Protein AF-A0A6P6FSM1-F1 (afdb_monomer_lite)

Foldseek 3Di:
DALVVCQVQDDLCQLQVVDCPCLAPPWDQDPVQRWIWGWFDFLVNQDTWIWIWHDDPNDRDIDIDTDDPDPDDDDPRRVVRVVLLVCQQRVRDPVQSVQQVVVCVVPVVCVVVSHQNFGDGSDLLLLLLLLLLPPPDDPVLSRLLSQLQQLLSLVLSVVVVPPDDDDPDDDDDPVPVPPSGHHRDALVSLLPDDLVVCCVSRVSCPPVSVLSNQSSVCCVVVVDPRVVVQVCCVVPVPVLVVVLVSQCPRPSRDPVSSLSSCVNNRHSDPDPPDDD

Sequence (276 aa):
MELGECKSTFNLEKAVCNHGFFMMAPNNWIPSTKTLQRPLRLSDDTTSTVVSISHPPCHSFLLLKILLHSQFPPSSPDRHAILAQVGRMLRISDRDERDVREFQKACPKAKARGFGRLFRSPSIFEDAVKSILLCNCTWSKSLQMAQALCELQFDLTNTRKGKGKRKRGKSSTPLQAEVRMGNFPTSKELASLEESYLREKYPVLGYRAKYILQLAKNVESGRVSLQEMEETMNKEPYDYERVYQELSHLNGFGLWLNRITVNFTWTAFPFQQIEL

Secondary structure (DSSP, 8-state):
-B-GGGGGT--HHHHHTTSGGGGSTT-EEEGGGTEEEEEEE-TTSS-EEEEEEE--TT-SB-EEEEE-SSSSPPPHHHHHHHHHHHHHHHT-SHHHHHHHHHHHHH-HHHHHHT--PPP--SSHHHHHHHHHHHTTS-HHHHHHHHHHHHHHHHHHHHHHT-SS---------GGG------PPPPHHHHHT--HHHHHHH-GGGTTHHHHHHHHHHHHHTTSS-HHHHHHHHHH-TT-HHHHHHHHHTSTT--HHHHHHHIIIII-S---S----

Structure (mmCIF, N/CA/C/O backbone):
data_AF-A0A6P6FSM1-F1
#
_entry.id   AF-A0A6P6FSM1-F1
#
loop_
_atom_site.group_PDB
_atom_site.id
_atom_site.type_symbol
_atom_site.label_atom_id
_atom_site.label_alt_id
_atom_site.label_comp_id
_atom_site.label_asym_id
_atom_site.label_entity_id
_atom_site.label_seq_id
_atom_site.pdbx_PDB_ins_code
_atom_site.Cartn_x
_atom_site.Cartn_y
_atom_site.Cartn_z
_atom_site.occupancy
_atom_site.B_iso_or_equiv
_atom_site.auth_seq_id
_atom_site.auth_comp_id
_atom_site.auth_asym_id
_atom_site.auth_atom_id
_atom_site.pdbx_PDB_model_num
ATOM 1 N N . MET A 1 1 ? 14.225 -12.620 -4.193 1.00 86.94 1 MET A N 1
ATOM 2 C CA . MET A 1 1 ? 12.919 -12.971 -4.788 1.00 86.94 1 MET A CA 1
ATOM 3 C C . MET A 1 1 ? 13.135 -13.084 -6.277 1.00 86.94 1 MET A C 1
ATOM 5 O O . MET A 1 1 ? 13.531 -12.089 -6.870 1.00 86.94 1 MET A O 1
ATOM 9 N N . GLU A 1 2 ? 12.961 -14.273 -6.845 1.00 88.06 2 GLU A N 1
ATOM 10 C CA . GLU A 1 2 ? 13.090 -14.468 -8.293 1.00 88.06 2 GLU A CA 1
ATOM 11 C C . GLU A 1 2 ? 12.052 -13.634 -9.045 1.00 88.06 2 GLU A C 1
ATOM 13 O O . GLU A 1 2 ? 10.912 -13.512 -8.596 1.00 88.06 2 GLU A O 1
ATOM 18 N N . LEU A 1 3 ? 12.455 -13.048 -10.173 1.00 84.88 3 LEU A N 1
ATOM 19 C CA . LEU A 1 3 ? 11.561 -12.264 -11.030 1.00 84.88 3 LEU A CA 1
ATOM 20 C C . LEU A 1 3 ? 10.799 -13.131 -12.042 1.00 84.88 3 LEU A C 1
ATOM 22 O O . LEU A 1 3 ? 9.870 -12.633 -12.673 1.00 84.88 3 LEU A O 1
ATOM 26 N N . GLY A 1 4 ? 11.187 -14.399 -12.219 1.00 86.75 4 GLY A N 1
ATOM 27 C CA . GLY A 1 4 ? 10.551 -15.311 -13.173 1.00 86.75 4 GLY A CA 1
ATOM 28 C C . GLY A 1 4 ? 10.515 -14.725 -14.588 1.00 86.75 4 GLY A C 1
ATOM 29 O O . GLY A 1 4 ? 11.529 -14.238 -15.097 1.00 86.75 4 GLY A O 1
ATOM 30 N N . GLU A 1 5 ? 9.330 -14.714 -15.195 1.00 82.75 5 GLU A N 1
ATOM 31 C CA . GLU A 1 5 ? 9.072 -14.131 -16.519 1.00 82.75 5 GLU A CA 1
ATOM 32 C C . GLU A 1 5 ? 9.408 -12.630 -16.611 1.00 82.75 5 GLU A C 1
ATOM 34 O O . GLU A 1 5 ? 9.755 -12.133 -17.683 1.00 82.75 5 GLU A O 1
ATOM 39 N N . CYS A 1 6 ? 9.406 -11.906 -15.486 1.00 81.12 6 CYS A N 1
ATOM 40 C CA . CYS A 1 6 ? 9.704 -10.472 -15.456 1.00 81.12 6 CYS A CA 1
ATOM 41 C C . CYS A 1 6 ? 11.205 -10.157 -15.600 1.00 81.12 6 CYS A C 1
ATOM 43 O O . CYS A 1 6 ? 11.576 -8.993 -15.752 1.00 81.12 6 CYS A O 1
ATOM 45 N N . LYS A 1 7 ? 12.098 -11.159 -15.539 1.00 82.44 7 LYS A N 1
ATOM 46 C CA . LYS A 1 7 ? 13.560 -10.969 -15.412 1.00 82.44 7 LYS A CA 1
ATOM 47 C C . LYS A 1 7 ? 14.188 -10.020 -16.440 1.00 82.44 7 LYS A C 1
ATOM 49 O O . LYS A 1 7 ? 15.152 -9.337 -16.120 1.00 82.44 7 LYS A O 1
ATOM 54 N N . SER A 1 8 ? 13.671 -10.004 -17.668 1.00 79.62 8 SER A N 1
ATOM 55 C CA . SER A 1 8 ? 14.254 -9.249 -18.785 1.00 79.62 8 SER A CA 1
ATOM 56 C C . SER A 1 8 ? 13.689 -7.833 -18.926 1.00 79.62 8 SER A C 1
ATOM 58 O O . SER A 1 8 ? 14.307 -6.989 -19.570 1.00 79.62 8 SER A O 1
ATOM 60 N N . THR A 1 9 ? 12.529 -7.564 -18.323 1.00 81.81 9 THR A N 1
ATOM 61 C CA . THR A 1 9 ? 11.772 -6.314 -18.495 1.00 81.81 9 THR A CA 1
ATOM 62 C C . THR A 1 9 ? 11.644 -5.516 -17.199 1.00 81.81 9 THR A C 1
ATOM 64 O O . THR A 1 9 ? 11.320 -4.327 -17.235 1.00 81.81 9 THR A O 1
ATOM 67 N N . PHE A 1 10 ? 11.870 -6.145 -16.043 1.00 90.00 10 PHE A N 1
ATOM 68 C CA . PHE A 1 10 ? 11.648 -5.519 -14.749 1.00 90.00 10 PHE A CA 1
ATOM 69 C C . PHE A 1 10 ? 12.709 -4.465 -14.431 1.00 90.00 10 PHE A C 1
ATOM 71 O O . PHE A 1 10 ? 13.910 -4.684 -14.568 1.00 90.00 10 PHE A O 1
ATOM 78 N N . ASN A 1 11 ? 12.247 -3.323 -13.931 1.00 91.62 11 ASN A N 1
ATOM 79 C CA . ASN A 1 11 ? 13.088 -2.285 -13.363 1.00 91.62 11 ASN A CA 1
ATOM 80 C C . ASN A 1 11 ? 12.397 -1.739 -12.112 1.00 91.62 11 ASN A C 1
ATOM 82 O O . ASN A 1 11 ? 11.294 -1.199 -12.206 1.00 91.62 11 ASN A O 1
ATOM 86 N N . LEU A 1 12 ? 13.042 -1.872 -10.951 1.00 94.44 12 LEU A N 1
ATOM 87 C CA . LEU A 1 12 ? 12.429 -1.504 -9.672 1.00 94.44 12 LEU A CA 1
ATOM 88 C C . LEU A 1 12 ? 12.043 -0.025 -9.597 1.00 94.44 12 LEU A C 1
ATOM 90 O O . LEU A 1 12 ? 10.943 0.297 -9.166 1.00 94.44 12 LEU A O 1
ATOM 94 N N . GLU A 1 13 ? 12.920 0.872 -10.042 1.00 94.31 13 GLU A N 1
ATOM 95 C CA . GLU A 1 13 ? 12.652 2.311 -10.017 1.00 94.31 13 GLU A CA 1
ATOM 96 C C . GLU A 1 13 ? 11.442 2.661 -10.889 1.00 94.31 13 GLU A C 1
ATOM 98 O O . GLU A 1 13 ? 10.569 3.401 -10.451 1.00 94.31 13 GLU A O 1
ATOM 103 N N . LYS A 1 14 ? 11.320 2.079 -12.088 1.00 92.38 14 LYS A N 1
ATOM 104 C CA . LYS A 1 14 ? 10.135 2.276 -12.942 1.00 92.38 14 LYS A CA 1
ATOM 105 C C . LYS A 1 14 ? 8.873 1.643 -12.349 1.00 92.38 14 LYS A C 1
ATOM 107 O O . LYS A 1 14 ? 7.788 2.205 -12.485 1.00 92.38 14 LYS A O 1
ATOM 112 N N . ALA A 1 15 ? 9.005 0.501 -11.677 1.00 93.00 15 ALA A N 1
ATOM 113 C CA . ALA A 1 15 ? 7.892 -0.201 -11.041 1.00 93.00 15 ALA A CA 1
ATOM 114 C C . ALA A 1 15 ? 7.404 0.467 -9.744 1.00 93.00 15 ALA A C 1
ATOM 116 O O . ALA A 1 15 ? 6.245 0.282 -9.388 1.00 93.00 15 ALA A O 1
ATOM 117 N N . VAL A 1 16 ? 8.246 1.247 -9.057 1.00 95.00 16 VAL A N 1
ATOM 118 C CA . VAL A 1 16 ? 7.899 1.964 -7.816 1.00 95.00 16 VAL A CA 1
ATOM 119 C C . VAL A 1 16 ? 7.568 3.431 -8.099 1.00 95.00 16 VAL A C 1
ATOM 121 O O . VAL A 1 16 ? 6.501 3.915 -7.728 1.00 95.00 16 VAL A O 1
ATOM 124 N N . CYS A 1 17 ? 8.447 4.145 -8.801 1.00 93.75 17 CYS A N 1
ATOM 125 C CA . CYS A 1 17 ? 8.365 5.588 -9.028 1.00 93.75 17 CYS A CA 1
ATOM 126 C C . CYS A 1 17 ? 7.572 5.952 -10.292 1.00 93.75 17 CYS A C 1
ATOM 128 O O . CYS A 1 17 ? 7.999 6.793 -11.084 1.00 93.75 17 CYS A O 1
ATOM 130 N N . ASN A 1 18 ? 6.420 5.309 -10.503 1.00 88.19 18 ASN A N 1
ATOM 131 C CA . ASN A 1 18 ? 5.549 5.584 -11.654 1.00 88.19 18 ASN A CA 1
ATOM 132 C C . ASN A 1 18 ? 4.419 6.589 -11.371 1.00 88.19 18 ASN A C 1
ATOM 134 O O . ASN A 1 18 ? 3.966 7.242 -12.307 1.00 88.19 18 ASN A O 1
ATOM 138 N N . HIS A 1 19 ? 3.980 6.746 -10.119 1.00 87.38 19 HIS A N 1
ATOM 139 C CA . HIS A 1 19 ? 2.985 7.746 -9.694 1.00 87.38 19 HIS A CA 1
ATOM 140 C C . HIS A 1 19 ? 3.137 8.060 -8.195 1.00 87.38 19 HIS A C 1
ATOM 142 O O . HIS A 1 19 ? 4.035 7.541 -7.552 1.00 87.38 19 HIS A O 1
ATOM 148 N N . GLY A 1 20 ? 2.277 8.892 -7.601 1.00 89.25 20 GLY A N 1
ATOM 149 C CA . GLY A 1 20 ? 2.478 9.403 -6.237 1.00 89.25 20 GLY A CA 1
ATOM 150 C C . GLY A 1 20 ? 2.469 8.385 -5.078 1.00 89.25 20 GLY A C 1
ATOM 151 O O . GLY A 1 20 ? 3.017 8.698 -4.023 1.00 89.25 20 GLY A O 1
ATOM 152 N N . PHE A 1 21 ? 1.892 7.178 -5.202 1.00 90.56 21 PHE A N 1
ATOM 153 C CA . PHE A 1 21 ? 1.660 6.299 -4.032 1.00 90.56 21 PHE A CA 1
ATOM 154 C C . PHE A 1 21 ? 2.936 5.862 -3.307 1.00 90.56 21 PHE A C 1
ATOM 156 O O . PHE A 1 21 ? 2.902 5.658 -2.089 1.00 90.56 21 PHE A O 1
ATOM 163 N N . PHE A 1 22 ? 4.068 5.739 -4.008 1.00 94.38 22 PHE A N 1
ATOM 164 C CA . PHE A 1 22 ? 5.339 5.391 -3.361 1.00 94.38 22 PHE A CA 1
ATOM 165 C C . PHE A 1 22 ? 5.833 6.481 -2.397 1.00 94.38 22 PHE A C 1
ATOM 167 O O . PHE A 1 22 ? 6.694 6.200 -1.572 1.00 94.38 22 PHE A O 1
ATOM 174 N N . MET A 1 23 ? 5.307 7.707 -2.483 1.00 95.62 23 MET A N 1
ATOM 175 C CA . MET A 1 23 ? 5.635 8.798 -1.559 1.00 95.62 23 MET A CA 1
ATOM 176 C C . MET A 1 23 ? 4.748 8.790 -0.308 1.00 95.62 23 MET A C 1
ATOM 178 O O . MET A 1 23 ? 5.064 9.460 0.671 1.00 95.62 23 MET A O 1
ATOM 182 N N . MET A 1 24 ? 3.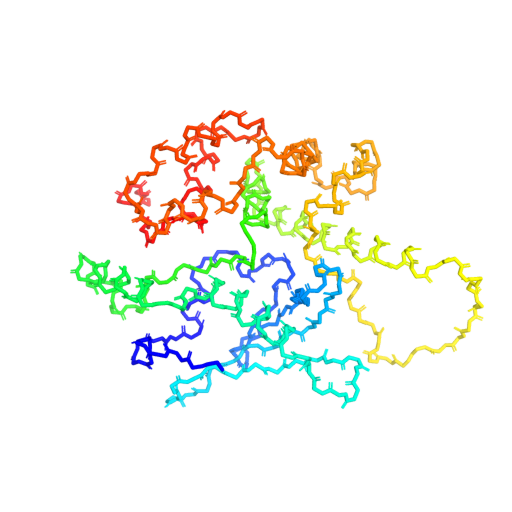617 8.075 -0.329 1.00 96.88 24 MET A N 1
ATOM 183 C CA . MET A 1 24 ? 2.728 7.984 0.828 1.00 96.88 24 MET A CA 1
ATOM 184 C C . MET A 1 24 ? 3.316 7.025 1.858 1.00 96.88 24 MET A C 1
ATOM 186 O O . MET A 1 24 ? 3.667 5.889 1.520 1.00 96.88 24 MET A O 1
ATOM 190 N N . ALA A 1 25 ? 3.334 7.450 3.122 1.00 97.31 25 ALA A N 1
ATOM 191 C CA . ALA A 1 25 ? 3.721 6.595 4.236 1.00 97.31 25 ALA A CA 1
ATOM 192 C C . ALA A 1 25 ? 2.962 5.243 4.203 1.00 97.31 25 ALA A C 1
ATOM 194 O O . ALA A 1 25 ? 1.802 5.188 3.769 1.00 97.31 25 ALA A O 1
ATOM 195 N N . PRO A 1 26 ? 3.610 4.141 4.619 1.00 97.12 26 PRO A N 1
ATOM 196 C CA . PRO A 1 26 ? 4.939 4.076 5.233 1.00 97.12 26 PRO A CA 1
ATOM 197 C C . PRO A 1 26 ? 6.070 3.821 4.214 1.00 97.12 26 PRO A C 1
ATOM 199 O O . PRO A 1 26 ? 7.132 3.321 4.580 1.00 97.12 26 PRO A O 1
ATOM 202 N N . ASN A 1 27 ? 5.839 4.097 2.926 1.00 97.50 27 ASN A N 1
ATOM 203 C CA . ASN A 1 27 ? 6.865 3.935 1.901 1.00 97.50 27 ASN A CA 1
ATOM 204 C C . ASN A 1 27 ? 7.976 4.981 2.072 1.00 97.50 27 ASN A C 1
ATOM 206 O O . ASN A 1 27 ? 7.700 6.165 2.251 1.00 97.50 27 ASN A O 1
ATOM 210 N N . ASN A 1 28 ? 9.226 4.543 1.952 1.00 95.94 28 ASN A N 1
ATOM 211 C CA . ASN A 1 28 ? 10.403 5.400 1.899 1.00 95.94 28 ASN A CA 1
ATOM 212 C C . ASN A 1 28 ? 11.282 4.980 0.715 1.00 95.94 28 ASN A C 1
ATOM 214 O O . ASN A 1 28 ? 11.952 3.947 0.759 1.00 95.94 28 ASN A O 1
ATOM 218 N N . TRP A 1 29 ? 11.260 5.760 -0.363 1.00 96.75 29 TRP A N 1
ATOM 219 C CA . TRP A 1 29 ? 12.151 5.551 -1.503 1.00 96.75 29 TRP A CA 1
ATOM 220 C C . TRP A 1 29 ? 13.474 6.277 -1.271 1.00 96.75 29 TRP A C 1
ATOM 222 O O . TRP A 1 29 ? 13.477 7.485 -1.053 1.00 96.75 29 TRP A O 1
ATOM 232 N N . ILE A 1 30 ? 14.591 5.553 -1.356 1.00 95.81 30 ILE A N 1
ATOM 233 C CA . ILE A 1 30 ? 15.945 6.103 -1.249 1.00 95.81 30 ILE A CA 1
ATOM 234 C C . ILE A 1 30 ? 16.521 6.253 -2.665 1.00 95.81 30 ILE A C 1
ATOM 236 O O . ILE A 1 30 ? 16.940 5.248 -3.249 1.00 95.81 30 ILE A O 1
ATOM 240 N N . PRO A 1 31 ? 16.596 7.477 -3.230 1.00 95.38 31 PRO A N 1
ATOM 241 C CA . PRO A 1 31 ? 17.017 7.665 -4.619 1.00 95.38 31 PRO A CA 1
ATOM 242 C C . PRO A 1 31 ? 18.470 7.255 -4.875 1.00 95.38 31 PRO A C 1
ATOM 244 O O . PRO A 1 31 ? 18.765 6.655 -5.905 1.00 95.38 31 PRO A O 1
ATOM 247 N N . SER A 1 32 ? 19.371 7.524 -3.923 1.00 95.38 32 SER A N 1
ATOM 248 C CA . SER A 1 32 ? 20.809 7.252 -4.067 1.00 95.38 32 SER A CA 1
ATOM 249 C C . SER A 1 32 ? 21.131 5.767 -4.237 1.00 95.38 32 SER A C 1
ATOM 251 O O . SER A 1 32 ? 22.089 5.419 -4.919 1.00 95.38 32 SER A O 1
ATOM 253 N N . THR A 1 33 ? 20.323 4.890 -3.642 1.00 93.56 33 THR A N 1
ATOM 254 C CA . THR A 1 33 ? 20.510 3.432 -3.676 1.00 93.56 33 THR A CA 1
ATOM 255 C C . THR A 1 33 ? 19.399 2.708 -4.431 1.00 93.56 33 THR A C 1
ATOM 257 O O . THR A 1 33 ? 19.384 1.478 -4.447 1.00 93.56 33 THR A O 1
ATOM 260 N N . LYS A 1 34 ? 18.449 3.447 -5.024 1.00 95.62 34 LYS A N 1
ATOM 261 C CA . LYS A 1 34 ? 17.245 2.919 -5.689 1.00 95.62 34 LYS A CA 1
ATOM 262 C C . LYS A 1 34 ? 16.560 1.821 -4.872 1.00 95.62 34 LYS A C 1
ATOM 264 O O . LYS A 1 34 ? 16.288 0.726 -5.366 1.00 95.62 34 LYS A O 1
ATOM 269 N N . THR A 1 35 ? 16.353 2.107 -3.590 1.00 96.31 35 THR A N 1
ATOM 270 C CA . THR A 1 35 ? 15.847 1.143 -2.610 1.00 96.31 35 THR A CA 1
ATOM 271 C C . THR A 1 35 ? 14.511 1.612 -2.054 1.00 96.31 35 THR A C 1
ATOM 273 O O . THR A 1 35 ? 14.404 2.731 -1.556 1.00 96.31 35 THR A O 1
ATOM 276 N N . LEU A 1 36 ? 13.503 0.739 -2.088 1.00 97.38 36 LEU A N 1
ATOM 277 C CA . LEU A 1 36 ? 12.245 0.948 -1.375 1.00 97.38 36 LEU A CA 1
ATOM 278 C C . LEU A 1 36 ? 12.368 0.350 0.026 1.00 97.38 36 LEU A C 1
ATOM 280 O O . LEU A 1 36 ? 12.606 -0.848 0.170 1.00 97.38 36 LEU A O 1
ATOM 284 N N . GLN A 1 37 ? 12.185 1.167 1.055 1.00 96.56 37 GLN A N 1
ATOM 285 C CA . GLN A 1 37 ? 12.089 0.725 2.439 1.00 96.56 37 GLN A CA 1
ATOM 286 C C . GLN A 1 37 ? 10.672 0.916 2.956 1.00 96.56 37 GLN A C 1
ATOM 288 O O . GLN A 1 37 ? 10.082 1.978 2.769 1.00 96.56 37 GLN A O 1
ATOM 293 N N . ARG A 1 38 ? 10.132 -0.099 3.628 1.00 96.19 38 ARG A N 1
ATOM 294 C CA . ARG A 1 38 ? 8.891 0.028 4.401 1.00 96.19 38 ARG A CA 1
ATOM 295 C C . ARG A 1 38 ? 8.737 -1.112 5.409 1.00 96.19 38 ARG A C 1
ATOM 297 O O . ARG A 1 38 ? 9.310 -2.183 5.201 1.00 96.19 38 ARG A O 1
ATOM 304 N N . PRO A 1 39 ? 7.941 -0.934 6.472 1.00 95.62 39 PRO A N 1
ATOM 305 C CA . PRO A 1 39 ? 7.453 -2.050 7.268 1.00 95.62 39 PRO A CA 1
ATOM 306 C C . PRO A 1 39 ? 6.506 -2.945 6.447 1.00 95.62 39 PRO A C 1
ATOM 308 O O . PRO A 1 39 ? 5.630 -2.456 5.726 1.00 95.62 39 PRO A O 1
ATOM 311 N N . LEU A 1 40 ? 6.672 -4.261 6.582 1.00 96.00 40 LEU A N 1
ATOM 312 C CA . LEU A 1 40 ? 5.777 -5.302 6.062 1.00 96.00 40 LEU A CA 1
ATOM 313 C C . LEU A 1 40 ? 5.321 -6.205 7.208 1.00 96.00 40 LEU A C 1
ATOM 315 O O . LEU A 1 40 ? 6.080 -6.409 8.160 1.00 96.00 40 LEU A O 1
ATOM 319 N N . ARG A 1 41 ? 4.088 -6.724 7.125 1.00 94.81 41 ARG A N 1
ATOM 320 C CA . ARG A 1 41 ? 3.563 -7.660 8.133 1.00 94.81 41 ARG A CA 1
ATOM 321 C C . ARG A 1 41 ? 4.248 -9.019 8.038 1.00 94.81 41 ARG A C 1
ATOM 323 O O . ARG A 1 41 ? 4.581 -9.466 6.941 1.00 94.81 41 ARG A O 1
ATOM 330 N N . LEU A 1 42 ? 4.414 -9.663 9.185 1.00 94.06 42 LEU A N 1
ATOM 331 C CA . LEU A 1 42 ? 4.766 -11.073 9.300 1.00 94.06 42 LEU A CA 1
ATOM 332 C C . LEU A 1 42 ? 3.515 -11.955 9.153 1.00 94.06 42 LEU A C 1
ATOM 334 O O . LEU A 1 42 ? 2.406 -11.453 8.967 1.00 94.06 42 LEU A O 1
ATOM 338 N N . SER A 1 43 ? 3.692 -13.274 9.213 1.00 94.94 43 SER A N 1
ATOM 339 C CA . SER A 1 43 ? 2.600 -14.240 9.011 1.00 94.94 43 SER A CA 1
ATOM 340 C C . SER A 1 43 ? 1.510 -14.194 10.089 1.00 94.94 43 SER A C 1
ATOM 342 O O . SER A 1 43 ? 0.398 -14.656 9.851 1.00 94.94 43 SER A O 1
ATOM 344 N N . ASP A 1 44 ? 1.803 -13.597 11.245 1.00 92.50 44 ASP A N 1
ATOM 345 C CA . ASP A 1 44 ? 0.859 -13.390 12.346 1.00 92.50 44 ASP A CA 1
ATOM 346 C C . ASP A 1 44 ? -0.081 -12.184 12.151 1.00 92.50 44 ASP A C 1
ATOM 348 O O . ASP A 1 44 ? -0.895 -11.907 13.032 1.00 92.50 44 ASP A O 1
ATOM 352 N N . ASP A 1 45 ? 0.054 -11.442 11.041 1.00 87.81 45 ASP A N 1
ATOM 353 C CA . ASP A 1 45 ? -0.737 -10.253 10.671 1.00 87.81 45 ASP A CA 1
ATOM 354 C C . ASP A 1 45 ? -0.668 -9.078 11.679 1.00 87.81 45 ASP A C 1
ATOM 356 O O . ASP A 1 45 ? -1.310 -8.039 11.509 1.00 87.81 45 ASP A O 1
ATOM 360 N N . THR A 1 46 ? 0.148 -9.191 12.728 1.00 88.12 46 THR A N 1
ATOM 361 C CA . THR A 1 46 ? 0.213 -8.215 13.830 1.00 88.12 46 THR A CA 1
ATOM 362 C C . THR A 1 46 ? 1.607 -7.638 14.008 1.00 88.12 46 THR A C 1
ATOM 364 O O . THR A 1 46 ? 1.761 -6.444 14.284 1.00 88.12 46 THR A O 1
ATOM 367 N N . THR A 1 47 ? 2.635 -8.453 13.804 1.00 90.31 47 THR A N 1
ATOM 368 C CA . THR A 1 47 ? 4.027 -8.035 13.877 1.00 90.31 47 THR A CA 1
ATOM 369 C C . THR A 1 47 ? 4.468 -7.497 12.522 1.00 90.31 47 THR A C 1
ATOM 371 O O . THR A 1 47 ? 4.081 -7.991 11.465 1.00 90.31 47 THR A O 1
ATOM 374 N N . SER A 1 48 ? 5.286 -6.445 12.532 1.00 92.06 48 SER A N 1
ATOM 375 C CA . SER A 1 48 ? 5.885 -5.881 11.321 1.00 92.06 48 SER A CA 1
ATOM 376 C C . SER A 1 48 ? 7.400 -5.805 11.441 1.00 92.06 48 SER A C 1
ATOM 378 O O . SER A 1 48 ? 7.941 -5.602 12.528 1.00 92.06 48 SER A O 1
ATOM 380 N N . THR A 1 49 ? 8.077 -5.918 10.303 1.00 91.44 49 THR A N 1
ATOM 381 C CA . THR A 1 49 ? 9.526 -5.737 10.175 1.00 91.44 49 THR A CA 1
ATOM 382 C C . THR A 1 49 ? 9.831 -4.793 9.023 1.00 91.44 49 THR A C 1
ATOM 384 O O . THR A 1 49 ? 9.133 -4.811 8.008 1.00 91.44 49 THR A O 1
ATOM 387 N N . VAL A 1 50 ? 10.877 -3.974 9.148 1.00 93.06 50 VAL A N 1
ATOM 388 C CA . VAL A 1 50 ? 11.318 -3.115 8.041 1.00 93.06 50 VAL A CA 1
ATOM 389 C C . VAL A 1 50 ? 12.010 -3.978 6.991 1.00 93.06 50 VAL A C 1
ATOM 391 O O . VAL A 1 50 ? 12.911 -4.758 7.303 1.00 93.06 50 VAL A O 1
ATOM 394 N N . VAL A 1 51 ? 11.588 -3.833 5.739 1.00 94.88 51 VAL A N 1
ATOM 395 C CA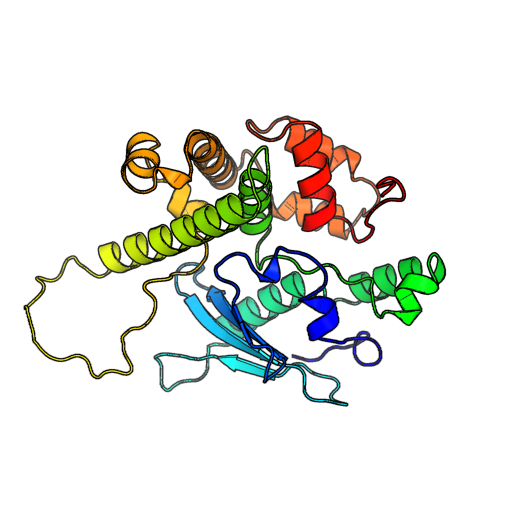 . VAL A 1 51 ? 12.168 -4.517 4.584 1.00 94.88 51 VAL A CA 1
ATOM 396 C C . VAL A 1 51 ? 12.713 -3.469 3.626 1.00 94.88 51 VAL A C 1
ATOM 398 O O . VAL A 1 51 ? 12.010 -2.532 3.256 1.00 94.88 51 VAL A O 1
ATOM 401 N N . SER A 1 52 ? 13.978 -3.629 3.241 1.00 95.94 52 SER A N 1
ATOM 402 C CA . SER A 1 52 ? 14.615 -2.875 2.161 1.00 95.94 52 SER A CA 1
ATOM 403 C C . SER A 1 52 ? 14.631 -3.730 0.900 1.00 95.94 52 SER A C 1
ATOM 405 O O . SER A 1 52 ? 15.145 -4.849 0.916 1.00 95.94 52 SER A O 1
ATOM 407 N N . ILE A 1 53 ? 14.067 -3.198 -0.177 1.00 96.88 53 ILE A N 1
ATOM 408 C CA . ILE A 1 53 ? 13.891 -3.864 -1.464 1.00 96.88 53 ILE A CA 1
ATOM 409 C C . ILE A 1 53 ? 14.762 -3.136 -2.479 1.00 96.88 53 ILE A C 1
ATOM 411 O O . ILE A 1 53 ? 14.565 -1.942 -2.710 1.00 96.88 53 ILE A O 1
ATOM 415 N N . SER A 1 54 ? 15.705 -3.847 -3.086 1.00 95.75 54 SER A N 1
ATOM 416 C CA . SER A 1 54 ? 16.571 -3.307 -4.133 1.00 95.75 54 SER A CA 1
ATOM 417 C C . SER A 1 54 ? 16.696 -4.276 -5.305 1.00 95.75 54 SER A C 1
ATOM 419 O O . SER A 1 54 ? 16.489 -5.487 -5.178 1.00 95.75 54 SER A O 1
ATOM 421 N N . HIS A 1 55 ? 17.016 -3.729 -6.476 1.00 94.00 55 HIS A N 1
ATOM 422 C CA . HIS A 1 55 ? 17.225 -4.496 -7.700 1.00 94.00 55 HIS A CA 1
ATOM 423 C C . HIS A 1 55 ? 18.610 -4.175 -8.258 1.00 94.00 55 HIS A C 1
ATOM 425 O O . HIS A 1 55 ? 18.787 -3.123 -8.877 1.00 94.00 55 HIS A O 1
ATOM 431 N N . PRO A 1 56 ? 19.611 -5.034 -7.997 1.00 86.62 56 PRO A N 1
ATOM 432 C CA . PRO A 1 56 ? 20.934 -4.861 -8.572 1.00 86.62 56 PRO A CA 1
ATOM 433 C C . PRO A 1 56 ? 20.880 -4.902 -10.105 1.00 86.62 56 PRO A C 1
ATOM 435 O O . PRO A 1 56 ? 20.078 -5.660 -10.665 1.00 86.62 56 PRO A O 1
ATOM 438 N N . PRO A 1 57 ? 21.738 -4.135 -10.798 1.00 80.44 57 PRO A N 1
ATOM 439 C CA . PRO A 1 57 ? 21.830 -4.195 -12.251 1.00 80.44 57 PRO A CA 1
ATOM 440 C C . PRO A 1 57 ? 22.060 -5.627 -12.747 1.00 80.44 57 PRO A C 1
ATOM 442 O O . PRO A 1 57 ? 22.818 -6.384 -12.145 1.00 80.44 57 PRO A O 1
ATOM 445 N N . CYS A 1 58 ? 21.416 -5.986 -13.858 1.00 72.69 58 CYS A N 1
ATOM 446 C CA . CYS A 1 58 ? 21.591 -7.266 -14.557 1.00 72.69 58 CYS A CA 1
ATOM 447 C C . CYS A 1 58 ? 21.193 -8.533 -13.772 1.00 72.69 58 CYS A C 1
ATOM 449 O O . CYS A 1 58 ? 21.432 -9.638 -14.254 1.00 72.69 58 CYS A O 1
ATOM 451 N N . HIS A 1 59 ? 20.573 -8.414 -12.594 1.00 79.88 59 HIS A N 1
ATOM 452 C CA . HIS A 1 59 ? 20.111 -9.572 -11.825 1.00 79.88 59 HIS A CA 1
ATOM 453 C C . HIS A 1 59 ? 18.671 -9.962 -12.183 1.00 79.88 59 HIS A C 1
ATOM 455 O O . HIS A 1 59 ? 17.792 -9.107 -12.318 1.00 79.88 59 HIS A O 1
ATOM 461 N N . SER A 1 60 ? 18.411 -11.272 -12.244 1.00 84.19 60 SER A N 1
ATOM 462 C CA . SER A 1 60 ? 17.077 -11.864 -12.443 1.00 84.19 60 SER A CA 1
ATOM 463 C C . SER A 1 60 ? 16.238 -11.941 -11.162 1.00 84.19 60 SER A C 1
ATOM 465 O O . SER A 1 60 ? 15.184 -12.574 -11.150 1.00 84.19 60 SER A O 1
ATOM 467 N N . PHE A 1 61 ? 16.690 -11.313 -10.077 1.00 86.06 61 PHE A N 1
ATOM 468 C CA . PHE A 1 61 ? 16.052 -11.368 -8.769 1.00 86.06 61 PHE A CA 1
ATOM 469 C C . PHE A 1 61 ? 16.124 -10.023 -8.038 1.00 86.06 61 PHE A C 1
ATOM 471 O O . PHE A 1 61 ? 17.042 -9.224 -8.228 1.00 86.06 61 PHE A O 1
ATOM 478 N N . LEU A 1 62 ? 15.168 -9.809 -7.135 1.00 85.44 62 LEU A N 1
ATOM 479 C CA . LEU A 1 62 ? 15.200 -8.734 -6.146 1.00 85.44 62 LEU A CA 1
ATOM 480 C C . LEU A 1 62 ? 15.945 -9.167 -4.888 1.00 85.44 62 LEU A C 1
ATOM 482 O O . LEU A 1 62 ? 15.752 -10.287 -4.392 1.00 85.44 62 LEU A O 1
ATOM 486 N N . LEU A 1 63 ? 16.719 -8.243 -4.325 1.00 88.00 63 LEU A N 1
ATOM 487 C CA . LEU A 1 63 ? 17.312 -8.374 -3.002 1.00 88.00 63 LEU A CA 1
ATOM 488 C C . LEU A 1 63 ? 16.356 -7.813 -1.951 1.00 88.00 63 LEU A C 1
ATOM 490 O O . LEU A 1 63 ? 15.952 -6.653 -2.013 1.00 88.00 63 LEU A O 1
ATOM 494 N N . LEU A 1 64 ? 16.014 -8.652 -0.973 1.00 89.50 64 LEU A N 1
ATOM 495 C CA . LEU A 1 64 ? 15.189 -8.282 0.173 1.00 89.50 64 LEU A CA 1
ATOM 496 C C . LEU A 1 64 ? 16.052 -8.348 1.430 1.00 89.50 64 LEU A C 1
ATOM 498 O O . LEU A 1 64 ? 16.385 -9.437 1.899 1.00 89.50 64 LEU A O 1
ATOM 502 N N . LYS A 1 65 ? 16.420 -7.188 1.975 1.00 89.69 65 LYS A N 1
ATOM 503 C CA . LYS A 1 65 ? 17.108 -7.096 3.265 1.00 89.69 65 LYS A CA 1
ATOM 504 C C . LYS A 1 65 ? 16.076 -6.826 4.350 1.00 89.69 65 LYS A C 1
ATOM 506 O O . LYS A 1 65 ? 15.446 -5.771 4.367 1.00 89.69 65 LYS A O 1
ATOM 511 N N . ILE A 1 66 ? 15.912 -7.789 5.247 1.00 84.69 66 ILE A N 1
ATOM 512 C CA . ILE A 1 66 ? 14.946 -7.723 6.341 1.00 84.69 66 ILE A CA 1
ATOM 513 C C . ILE A 1 66 ? 15.695 -7.245 7.584 1.00 84.69 66 ILE A C 1
ATOM 515 O O . ILE A 1 66 ? 16.629 -7.902 8.041 1.00 84.69 66 ILE A O 1
ATOM 519 N N . LEU A 1 67 ? 15.316 -6.080 8.102 1.00 79.00 67 LEU A N 1
ATOM 520 C CA . LEU A 1 67 ? 15.863 -5.544 9.341 1.00 79.00 67 LEU A CA 1
ATOM 521 C C . LEU A 1 67 ? 15.077 -6.139 10.514 1.00 79.00 67 LEU A C 1
ATOM 523 O O . LEU A 1 67 ? 14.069 -5.581 10.944 1.00 79.00 67 LEU A O 1
ATOM 527 N N . LEU A 1 68 ? 15.510 -7.306 10.984 1.00 68.12 68 LEU A N 1
ATOM 528 C CA . LEU A 1 68 ? 14.920 -7.954 12.151 1.00 68.12 68 LEU A CA 1
ATOM 529 C C . LEU A 1 68 ? 15.548 -7.413 13.437 1.00 68.12 68 LEU A C 1
ATOM 531 O O . LEU A 1 68 ? 16.743 -7.145 13.500 1.00 68.12 68 LEU A O 1
ATOM 535 N N . HIS A 1 69 ? 14.736 -7.338 14.491 1.00 62.25 69 HIS A N 1
ATOM 536 C CA . HIS A 1 69 ? 15.233 -7.209 15.866 1.00 62.25 69 HIS A CA 1
ATOM 537 C C . HIS A 1 69 ? 15.773 -8.548 16.409 1.00 62.25 69 HIS A C 1
ATOM 539 O O . HIS A 1 69 ? 16.384 -8.591 17.472 1.00 62.25 69 HIS A O 1
ATOM 545 N N . SER A 1 70 ? 15.509 -9.647 15.696 1.00 60.84 70 SER A N 1
ATOM 546 C CA . SER A 1 70 ? 15.944 -11.002 16.032 1.00 60.84 70 SER A CA 1
ATOM 547 C C . SER A 1 70 ? 17.263 -11.333 15.339 1.00 60.84 70 SER A C 1
ATOM 549 O O . SER A 1 70 ? 17.474 -10.960 14.187 1.00 60.84 70 SER A O 1
ATOM 551 N N . GLN A 1 71 ? 18.121 -12.087 16.027 1.00 65.06 71 GLN A N 1
ATOM 552 C CA . GLN A 1 71 ? 19.360 -12.634 15.461 1.00 65.06 71 GLN A CA 1
ATOM 553 C C . GLN A 1 71 ? 19.104 -13.797 14.487 1.00 65.06 71 GLN A C 1
ATOM 555 O O . GLN A 1 71 ? 20.020 -14.234 13.795 1.00 65.06 71 GLN A O 1
ATOM 560 N N . PHE A 1 72 ? 17.870 -14.304 14.424 1.00 69.94 72 PHE A N 1
ATOM 561 C CA . PHE A 1 72 ? 17.501 -15.437 13.580 1.00 69.94 72 PHE A CA 1
ATOM 562 C C . PHE A 1 72 ? 16.845 -14.985 12.272 1.00 69.94 72 PHE A C 1
ATOM 564 O O . PHE A 1 72 ? 16.110 -13.993 12.268 1.00 69.94 72 PHE A O 1
ATOM 571 N N . PRO A 1 73 ? 17.065 -15.718 11.163 1.00 78.19 73 PRO A N 1
ATOM 572 C CA . PRO A 1 73 ? 16.351 -15.470 9.919 1.00 78.19 73 PRO A CA 1
ATOM 573 C C . PRO A 1 73 ? 14.833 -15.639 10.119 1.00 78.19 73 PRO A C 1
ATOM 575 O O . PRO A 1 73 ? 14.405 -16.379 11.009 1.00 78.19 73 PRO A O 1
ATOM 578 N N . PRO A 1 74 ? 14.003 -14.985 9.287 1.00 83.06 74 PRO A N 1
ATOM 579 C CA . PRO A 1 74 ? 12.558 -15.109 9.400 1.00 83.06 74 PRO A CA 1
ATOM 580 C C . PRO A 1 74 ? 12.115 -16.546 9.127 1.00 83.06 74 PRO A C 1
ATOM 582 O O . PRO A 1 74 ? 12.697 -17.241 8.285 1.00 83.06 74 PRO A O 1
ATOM 585 N N . SER A 1 75 ? 11.056 -16.967 9.820 1.00 90.69 75 SER A N 1
ATOM 586 C CA . SER A 1 75 ? 10.444 -18.283 9.635 1.00 90.69 75 SER A CA 1
ATOM 587 C C . SER A 1 75 ? 9.953 -18.475 8.190 1.00 90.69 75 SER A C 1
ATOM 589 O O . SER A 1 75 ? 9.750 -17.506 7.454 1.00 90.69 75 SER A O 1
ATOM 591 N N . SER A 1 76 ? 9.750 -19.722 7.746 1.00 93.38 76 SER A N 1
ATOM 592 C CA . SER A 1 76 ? 9.211 -19.981 6.397 1.00 93.38 76 SER A CA 1
ATOM 593 C C . SER A 1 76 ? 7.861 -19.279 6.141 1.00 93.38 76 SER A C 1
ATOM 595 O O . SER A 1 76 ? 7.736 -18.629 5.098 1.00 93.38 76 SER A O 1
ATOM 597 N N . PRO A 1 77 ? 6.887 -19.312 7.077 1.00 95.69 77 PRO A N 1
ATOM 598 C CA . PRO A 1 77 ? 5.644 -18.546 6.953 1.00 95.69 77 PRO A CA 1
ATOM 599 C C . PRO A 1 77 ? 5.870 -17.035 6.813 1.00 95.69 77 PRO A C 1
ATOM 601 O O . PRO A 1 77 ? 5.278 -16.404 5.939 1.00 95.69 77 PRO A O 1
ATOM 604 N N . ASP A 1 78 ? 6.775 -16.452 7.602 1.00 93.56 78 ASP A N 1
ATOM 605 C CA . ASP A 1 78 ? 7.078 -15.015 7.533 1.00 93.56 78 ASP A CA 1
ATOM 606 C C . ASP A 1 78 ? 7.737 -14.626 6.214 1.00 93.56 78 ASP A C 1
ATOM 608 O O . ASP A 1 78 ? 7.395 -13.610 5.608 1.00 93.56 78 ASP A O 1
ATOM 612 N N . ARG A 1 79 ? 8.668 -15.457 5.732 1.00 93.25 79 ARG A N 1
ATOM 613 C CA . ARG A 1 79 ? 9.288 -15.274 4.416 1.00 93.25 79 ARG A CA 1
ATOM 614 C C . ARG A 1 79 ? 8.233 -15.305 3.319 1.00 93.25 79 ARG A C 1
ATOM 616 O O . ARG A 1 79 ? 8.272 -14.455 2.434 1.00 93.25 79 ARG A O 1
ATOM 623 N N . HIS A 1 80 ? 7.294 -16.247 3.385 1.00 95.25 80 HIS A N 1
ATOM 624 C CA . HIS A 1 80 ? 6.202 -16.344 2.423 1.00 95.25 80 HIS A CA 1
ATOM 625 C C . HIS A 1 80 ? 5.296 -15.103 2.465 1.00 95.25 80 HIS A C 1
ATOM 627 O O . HIS A 1 80 ? 5.046 -14.503 1.422 1.00 95.25 80 HIS A O 1
ATOM 633 N N . ALA A 1 81 ? 4.895 -14.651 3.658 1.00 95.94 81 ALA A N 1
ATOM 634 C CA . ALA A 1 81 ? 4.074 -13.451 3.834 1.00 95.94 81 ALA A CA 1
ATOM 635 C C . ALA A 1 81 ? 4.758 -12.177 3.302 1.00 95.94 81 ALA A C 1
ATOM 637 O O . ALA A 1 81 ? 4.117 -11.340 2.660 1.00 95.94 81 ALA A O 1
ATOM 638 N N . ILE A 1 82 ? 6.069 -12.029 3.524 1.00 95.69 82 ILE A N 1
ATOM 639 C CA . ILE A 1 82 ? 6.856 -10.909 2.986 1.00 95.69 82 ILE A CA 1
ATOM 640 C C . ILE A 1 82 ? 6.922 -10.983 1.457 1.00 95.69 82 ILE A C 1
ATOM 642 O O . ILE A 1 82 ? 6.693 -9.977 0.786 1.00 95.69 82 ILE A O 1
ATOM 646 N N . LEU A 1 83 ? 7.216 -12.159 0.895 1.00 95.75 83 LEU A N 1
ATOM 647 C CA . LEU A 1 83 ? 7.300 -12.347 -0.555 1.00 95.75 83 LEU A CA 1
ATOM 648 C C . LEU A 1 83 ? 5.960 -12.072 -1.248 1.00 95.75 83 LEU A C 1
ATOM 650 O O . LEU A 1 83 ? 5.955 -11.404 -2.279 1.00 95.75 83 LEU A O 1
ATOM 654 N N . ALA A 1 84 ? 4.841 -12.511 -0.665 1.00 95.00 84 ALA A N 1
ATOM 655 C CA . ALA A 1 84 ? 3.503 -12.245 -1.189 1.00 95.00 84 ALA A CA 1
ATOM 656 C C . ALA A 1 84 ? 3.197 -10.737 -1.236 1.00 95.00 84 ALA A C 1
ATOM 658 O O . ALA A 1 84 ? 2.792 -10.216 -2.276 1.00 95.00 84 ALA A O 1
ATOM 659 N N . GLN A 1 85 ? 3.482 -10.009 -0.149 1.00 97.06 85 GLN A N 1
ATOM 660 C CA . GLN A 1 85 ? 3.310 -8.552 -0.105 1.00 97.06 85 GLN A CA 1
ATOM 661 C C . GLN A 1 85 ? 4.195 -7.838 -1.139 1.00 97.06 85 GLN A C 1
ATOM 663 O O . GLN A 1 85 ? 3.719 -6.948 -1.842 1.00 97.06 85 GLN A O 1
ATOM 668 N N . VAL A 1 86 ? 5.468 -8.230 -1.276 1.00 96.94 86 VAL A N 1
ATOM 669 C CA . VAL A 1 86 ? 6.381 -7.648 -2.278 1.00 96.94 86 VAL A CA 1
ATOM 670 C C . VAL A 1 86 ? 5.907 -7.938 -3.703 1.00 96.94 86 VAL A C 1
ATOM 672 O O . VAL A 1 86 ? 5.882 -7.023 -4.528 1.00 96.94 86 VAL A O 1
ATOM 675 N N . GLY A 1 87 ? 5.484 -9.172 -3.985 1.00 94.88 87 GLY A N 1
ATOM 676 C CA . GLY A 1 87 ? 4.933 -9.559 -5.283 1.00 94.88 87 GLY A CA 1
ATOM 677 C C . GLY A 1 87 ? 3.695 -8.754 -5.654 1.00 94.88 87 GLY A C 1
ATOM 678 O O . GLY A 1 87 ? 3.615 -8.248 -6.774 1.00 94.88 87 GLY A O 1
ATOM 679 N N . ARG A 1 88 ? 2.784 -8.531 -4.697 1.00 93.62 88 ARG A N 1
ATOM 680 C CA . ARG A 1 88 ? 1.609 -7.673 -4.895 1.00 93.62 88 ARG A CA 1
ATOM 681 C C . ARG A 1 88 ? 2.004 -6.234 -5.219 1.00 93.62 88 ARG A C 1
ATOM 683 O O . ARG A 1 88 ? 1.552 -5.701 -6.237 1.00 93.62 88 ARG A O 1
ATOM 690 N N . MET A 1 89 ? 2.842 -5.622 -4.376 1.00 95.81 89 MET A N 1
ATOM 691 C CA . MET A 1 89 ? 3.260 -4.220 -4.514 1.00 95.81 89 MET A CA 1
ATOM 692 C C . MET A 1 89 ? 3.912 -3.939 -5.867 1.00 95.81 89 MET A C 1
ATOM 694 O O . MET A 1 89 ? 3.649 -2.908 -6.483 1.00 95.81 89 MET A O 1
ATOM 698 N N . LEU A 1 90 ? 4.772 -4.856 -6.313 1.00 94.50 90 LEU A N 1
ATOM 699 C CA . LEU A 1 90 ? 5.599 -4.686 -7.507 1.00 94.50 90 LEU A CA 1
ATOM 700 C C . LEU A 1 90 ? 5.009 -5.327 -8.765 1.00 94.50 90 LEU A C 1
ATOM 702 O O . LEU A 1 90 ? 5.614 -5.201 -9.831 1.00 94.50 90 LEU A O 1
ATOM 706 N N . ARG A 1 91 ? 3.849 -5.991 -8.652 1.00 91.75 91 ARG A N 1
ATOM 707 C CA . ARG A 1 91 ? 3.191 -6.700 -9.758 1.00 91.75 91 ARG A CA 1
ATOM 708 C C . ARG A 1 91 ? 4.131 -7.708 -10.424 1.00 91.75 91 ARG A C 1
ATOM 710 O O . ARG A 1 91 ? 4.491 -7.582 -11.599 1.00 91.75 91 ARG A O 1
ATOM 717 N N . ILE A 1 92 ? 4.593 -8.661 -9.612 1.00 90.69 92 ILE A N 1
ATOM 718 C CA . ILE A 1 92 ? 5.498 -9.741 -10.021 1.00 90.69 92 ILE A CA 1
ATOM 719 C C . ILE A 1 92 ? 4.700 -11.046 -10.066 1.00 90.69 92 ILE A C 1
ATOM 721 O O . ILE A 1 92 ? 4.664 -11.805 -9.098 1.00 90.69 92 ILE A O 1
ATOM 725 N N . SER A 1 93 ? 4.051 -11.279 -11.204 1.00 88.19 93 SER A N 1
ATOM 726 C CA . SER A 1 93 ? 3.394 -12.534 -11.571 1.00 88.19 93 SER A CA 1
ATOM 727 C C . SER A 1 93 ? 3.412 -12.710 -13.093 1.00 88.19 93 SER A C 1
ATOM 729 O O . SER A 1 93 ? 3.609 -11.743 -13.836 1.00 88.19 93 SER A O 1
ATOM 731 N N . ASP A 1 94 ? 3.168 -13.931 -13.574 1.00 87.56 94 ASP A N 1
ATOM 732 C CA . ASP A 1 94 ? 3.097 -14.219 -15.016 1.00 87.56 94 ASP A CA 1
ATOM 733 C C . ASP A 1 94 ? 1.976 -13.435 -15.710 1.00 87.56 94 ASP A C 1
ATOM 735 O O . ASP A 1 94 ? 2.097 -13.036 -16.872 1.00 87.56 94 ASP A O 1
ATOM 739 N N . ARG A 1 95 ? 0.880 -13.185 -14.984 1.00 85.50 95 ARG A N 1
ATOM 740 C CA . ARG A 1 95 ? -0.214 -12.336 -15.450 1.00 85.50 95 ARG A CA 1
ATOM 741 C C . ARG A 1 95 ? 0.225 -10.882 -15.556 1.00 85.50 95 ARG A C 1
ATOM 743 O O . ARG A 1 95 ? 0.055 -10.293 -16.614 1.00 85.50 95 ARG A O 1
ATOM 750 N N . ASP A 1 96 ? 0.821 -10.323 -14.503 1.00 88.38 96 ASP A N 1
ATOM 751 C CA . ASP A 1 96 ? 1.267 -8.924 -14.515 1.00 88.38 96 ASP A CA 1
ATOM 752 C C . ASP A 1 96 ? 2.237 -8.656 -15.674 1.00 88.38 96 ASP A C 1
ATOM 754 O O . ASP A 1 96 ? 2.182 -7.620 -16.331 1.00 88.38 96 ASP A O 1
ATOM 758 N N . GLU A 1 97 ? 3.127 -9.608 -15.951 1.00 89.81 97 GLU A N 1
ATOM 759 C CA . GLU A 1 97 ? 4.022 -9.544 -17.100 1.00 89.81 97 GLU A CA 1
ATOM 760 C C . GLU A 1 97 ? 3.259 -9.555 -18.438 1.00 89.81 97 GLU A C 1
ATOM 762 O O . GLU A 1 97 ? 3.586 -8.779 -19.340 1.00 89.81 97 GLU A O 1
ATOM 767 N N . ARG A 1 98 ? 2.241 -10.411 -18.585 1.00 88.94 98 ARG A N 1
ATOM 768 C CA . ARG A 1 98 ? 1.387 -10.446 -19.781 1.00 88.94 98 ARG A CA 1
ATOM 769 C C . ARG A 1 98 ? 0.673 -9.112 -19.994 1.00 88.94 98 ARG A C 1
ATOM 771 O O . ARG A 1 98 ? 0.782 -8.557 -21.086 1.00 88.94 98 ARG A O 1
ATOM 778 N N . ASP A 1 99 ? 0.054 -8.572 -18.948 1.00 86.94 99 ASP A N 1
ATOM 779 C CA . ASP A 1 99 ? -0.686 -7.309 -18.994 1.00 86.94 99 ASP A CA 1
ATOM 780 C C . ASP A 1 99 ? 0.231 -6.145 -19.412 1.00 86.94 99 ASP A C 1
ATOM 782 O O . ASP A 1 99 ? -0.109 -5.346 -20.287 1.00 86.94 99 ASP A O 1
ATOM 786 N N . VAL A 1 100 ? 1.449 -6.083 -18.855 1.00 89.81 100 VAL A N 1
ATOM 787 C CA . VAL A 1 100 ? 2.455 -5.076 -19.236 1.00 89.81 100 VAL A CA 1
ATOM 788 C C . VAL A 1 100 ? 2.843 -5.212 -20.706 1.00 89.81 100 VAL A C 1
ATOM 790 O O . VAL A 1 100 ? 2.934 -4.199 -21.405 1.00 89.81 100 VAL A O 1
ATOM 793 N N . ARG A 1 101 ? 3.067 -6.438 -21.197 1.00 90.62 101 ARG A N 1
ATOM 794 C CA . ARG A 1 101 ? 3.421 -6.682 -22.604 1.00 90.62 101 ARG A CA 1
ATOM 795 C C . ARG A 1 101 ? 2.299 -6.278 -23.553 1.00 90.62 101 ARG A C 1
ATOM 797 O O . ARG A 1 101 ? 2.578 -5.646 -24.572 1.00 90.62 101 ARG A O 1
ATOM 804 N N . GLU A 1 102 ? 1.054 -6.604 -23.225 1.00 90.62 102 GLU A N 1
ATOM 805 C CA . GLU A 1 102 ? -0.120 -6.223 -24.017 1.00 90.62 102 GLU A CA 1
ATOM 806 C C . GLU A 1 102 ? -0.310 -4.703 -24.045 1.00 90.62 102 GLU A C 1
ATOM 808 O O . GLU A 1 102 ? -0.433 -4.114 -25.124 1.00 90.62 102 GLU A O 1
ATOM 813 N N . PHE A 1 103 ? -0.210 -4.040 -22.891 1.00 88.50 103 PHE A N 1
ATOM 814 C CA . PHE A 1 103 ? -0.257 -2.581 -22.802 1.00 88.50 103 PHE A CA 1
ATOM 815 C C . PHE A 1 103 ? 0.852 -1.909 -23.618 1.00 88.50 103 PHE A C 1
ATOM 817 O O . PHE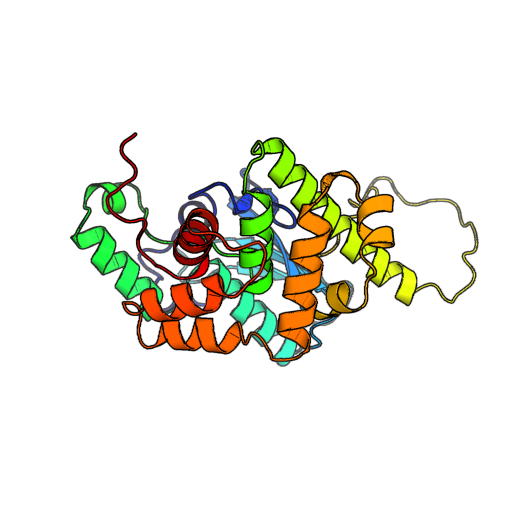 A 1 103 ? 0.602 -0.977 -24.383 1.00 88.50 103 PHE A O 1
ATOM 824 N N . GLN A 1 104 ? 2.087 -2.396 -23.510 1.00 91.94 104 GLN A N 1
ATOM 825 C CA . GLN A 1 104 ? 3.229 -1.849 -24.242 1.00 91.94 104 GLN A CA 1
ATOM 826 C C . GLN A 1 104 ? 3.177 -2.135 -25.747 1.00 91.94 104 GLN A C 1
ATOM 828 O O . GLN A 1 104 ? 3.733 -1.360 -26.529 1.00 91.94 104 GLN A O 1
ATOM 833 N N . LYS A 1 105 ? 2.501 -3.213 -26.165 1.00 92.81 105 LYS A N 1
ATOM 834 C CA . LYS A 1 105 ? 2.187 -3.482 -27.574 1.00 92.81 105 LYS A CA 1
ATOM 835 C C . LYS A 1 105 ? 1.196 -2.450 -28.115 1.00 92.81 105 LYS A C 1
ATOM 837 O O . LYS A 1 105 ? 1.403 -1.949 -29.216 1.00 92.81 105 LYS A O 1
ATOM 842 N N . ALA A 1 106 ? 0.170 -2.103 -27.336 1.00 92.75 106 ALA A N 1
ATOM 843 C CA . ALA A 1 106 ? -0.802 -1.071 -27.698 1.00 92.75 106 ALA A CA 1
ATOM 844 C C . ALA A 1 106 ? -0.226 0.358 -27.610 1.00 92.75 106 ALA A C 1
ATOM 846 O O . ALA A 1 106 ? -0.641 1.240 -28.358 1.00 92.75 106 ALA A O 1
ATOM 847 N N . CYS A 1 107 ? 0.755 0.595 -26.730 1.00 92.31 107 CYS A N 1
ATOM 848 C CA . CYS A 1 107 ? 1.376 1.902 -26.516 1.00 92.31 107 CYS A CA 1
ATOM 849 C C . CYS A 1 107 ? 2.919 1.838 -26.587 1.00 92.31 107 CYS A C 1
ATOM 851 O O . CYS A 1 107 ? 3.602 1.795 -25.556 1.00 92.31 107 CYS A O 1
ATOM 853 N N . PRO A 1 108 ? 3.516 1.925 -27.793 1.00 91.88 108 PRO A N 1
ATOM 854 C CA . PRO A 1 108 ? 4.973 1.887 -27.965 1.00 91.88 108 PRO A CA 1
ATOM 855 C C . PRO A 1 108 ? 5.728 2.990 -27.205 1.00 91.88 108 PRO A C 1
ATOM 857 O O . PRO A 1 108 ? 6.852 2.778 -26.749 1.00 91.88 108 PRO A O 1
ATOM 860 N N . LYS A 1 109 ? 5.106 4.163 -27.002 1.00 92.44 109 LYS A N 1
ATOM 861 C CA . LYS A 1 109 ? 5.680 5.250 -26.186 1.00 92.44 109 LYS A CA 1
ATOM 862 C C . LYS A 1 109 ? 5.841 4.842 -24.718 1.00 92.44 109 LYS A C 1
ATOM 864 O O . LYS A 1 109 ? 6.838 5.204 -24.094 1.00 92.44 109 LYS A O 1
ATOM 869 N N . ALA A 1 110 ? 4.893 4.081 -24.166 1.00 89.44 110 ALA A N 1
ATOM 870 C CA . ALA A 1 110 ? 5.013 3.541 -22.815 1.00 89.44 110 ALA A CA 1
ATOM 871 C C . ALA A 1 110 ? 6.151 2.518 -22.731 1.00 89.44 110 ALA A C 1
ATOM 873 O O . ALA A 1 110 ? 6.967 2.596 -21.809 1.00 89.44 110 ALA A O 1
ATOM 874 N N . LYS A 1 111 ? 6.275 1.645 -23.743 1.00 91.00 111 LYS A N 1
ATOM 875 C CA . LYS A 1 111 ? 7.384 0.686 -23.863 1.00 91.00 111 LYS A CA 1
ATOM 876 C C . LYS A 1 111 ? 8.745 1.375 -23.838 1.00 91.00 111 LYS A C 1
ATOM 878 O O . LYS A 1 111 ? 9.593 1.017 -23.028 1.00 91.00 111 LYS A O 1
ATOM 883 N N . ALA A 1 112 ? 8.930 2.407 -24.663 1.00 91.06 112 ALA A N 1
ATOM 884 C CA . ALA A 1 112 ? 10.184 3.160 -24.735 1.00 91.06 112 ALA A CA 1
ATOM 885 C C . ALA A 1 112 ? 10.580 3.803 -23.390 1.00 91.06 112 ALA A C 1
ATOM 887 O O . ALA A 1 112 ? 11.762 3.978 -23.106 1.00 91.06 112 ALA A O 1
ATOM 888 N N . ARG A 1 113 ? 9.600 4.132 -22.537 1.00 89.25 113 ARG A N 1
ATOM 889 C CA . ARG A 1 113 ? 9.822 4.713 -21.202 1.00 89.25 113 ARG A CA 1
ATOM 890 C C . ARG A 1 113 ? 9.939 3.670 -20.082 1.00 89.25 113 ARG A C 1
ATOM 892 O O . ARG A 1 113 ? 10.212 4.058 -18.941 1.00 89.25 113 ARG A O 1
ATOM 899 N N . GLY A 1 114 ? 9.720 2.386 -20.383 1.00 88.25 114 GLY A N 1
ATOM 900 C CA . GLY A 1 114 ? 9.630 1.305 -19.398 1.00 88.25 114 GLY A CA 1
ATOM 901 C C . GLY A 1 114 ? 8.390 1.394 -18.500 1.00 88.25 114 GLY A C 1
ATOM 902 O O . GLY A 1 114 ? 8.423 0.925 -17.366 1.00 88.25 114 GLY A O 1
ATOM 903 N N . PHE A 1 115 ? 7.320 2.046 -18.966 1.00 88.69 115 PHE A N 1
ATOM 904 C CA . PHE A 1 115 ? 6.076 2.232 -18.215 1.00 88.69 115 PHE A CA 1
ATOM 905 C C . PHE A 1 115 ? 5.097 1.075 -18.470 1.00 88.69 115 PHE A C 1
ATOM 907 O O . PHE A 1 115 ? 5.033 0.551 -19.583 1.00 88.69 115 PHE A O 1
ATOM 914 N N . GLY A 1 116 ? 4.331 0.687 -17.448 1.00 86.06 116 GLY A N 1
ATOM 915 C CA . GLY A 1 116 ? 3.292 -0.346 -17.558 1.00 86.06 116 GLY A CA 1
ATOM 916 C C . GLY A 1 116 ? 2.987 -1.065 -16.245 1.00 86.06 116 GLY A C 1
ATOM 917 O O . GLY A 1 116 ? 1.853 -1.459 -16.017 1.00 86.06 116 GLY A O 1
ATOM 918 N N . ARG A 1 117 ? 3.967 -1.189 -15.339 1.00 90.06 117 ARG A N 1
ATOM 919 C CA . ARG A 1 117 ? 3.710 -1.700 -13.983 1.00 90.06 117 ARG A CA 1
ATOM 920 C C . ARG A 1 117 ? 3.271 -0.567 -13.076 1.00 90.06 117 ARG A C 1
ATOM 922 O O . ARG A 1 117 ? 4.014 0.397 -12.914 1.00 90.06 117 ARG A O 1
ATOM 929 N N . LEU A 1 118 ? 2.096 -0.710 -12.472 1.00 87.25 118 LEU A N 1
ATOM 930 C CA . LEU A 1 118 ? 1.583 0.220 -11.472 1.00 87.25 118 LEU A CA 1
ATOM 931 C C . LEU A 1 118 ? 1.907 -0.293 -10.070 1.00 87.25 118 LEU A C 1
ATOM 933 O O . LEU A 1 118 ? 1.520 -1.408 -9.712 1.00 87.25 118 LEU A O 1
ATOM 937 N N . PHE A 1 119 ? 2.610 0.537 -9.296 1.00 93.31 119 PHE A N 1
ATOM 938 C CA . PHE A 1 119 ? 2.935 0.249 -7.900 1.00 93.31 119 PHE A CA 1
ATOM 939 C C . PHE A 1 119 ? 1.657 0.150 -7.061 1.00 93.31 119 PHE A C 1
ATOM 941 O O . PHE A 1 119 ? 0.753 0.967 -7.222 1.00 93.31 119 PHE A O 1
ATOM 948 N N . ARG A 1 120 ? 1.591 -0.811 -6.141 1.00 93.25 120 ARG A N 1
ATOM 949 C CA . ARG A 1 120 ? 0.474 -0.969 -5.196 1.00 93.25 120 ARG A CA 1
ATOM 950 C C . ARG A 1 120 ? 0.978 -0.985 -3.760 1.00 93.25 120 ARG A C 1
ATOM 952 O O . ARG A 1 120 ? 2.165 -1.194 -3.512 1.00 93.25 120 ARG A O 1
ATOM 959 N N . SER A 1 121 ? 0.078 -0.822 -2.800 1.00 95.75 121 SER A N 1
ATOM 960 C CA . SER A 1 121 ? 0.343 -1.157 -1.402 1.00 95.75 121 SER A CA 1
ATOM 961 C C . SER A 1 121 ? 0.434 -2.682 -1.182 1.00 95.75 121 SER A C 1
ATOM 963 O O . SER A 1 121 ? 0.153 -3.468 -2.084 1.00 95.75 121 SER A O 1
ATOM 965 N N . PRO A 1 122 ? 0.881 -3.168 -0.011 1.00 95.69 122 PRO A N 1
ATOM 966 C CA . PRO A 1 122 ? 0.956 -4.603 0.280 1.00 95.69 122 PRO A CA 1
ATOM 967 C C . PRO A 1 122 ? -0.412 -5.241 0.538 1.00 95.69 122 PRO A C 1
ATOM 969 O O . PRO A 1 122 ? -0.506 -6.462 0.561 1.00 95.69 122 PRO A O 1
ATOM 972 N N . SER A 1 123 ? -1.463 -4.437 0.718 1.00 93.81 123 SER A N 1
ATOM 973 C CA . SER A 1 123 ? -2.840 -4.902 0.842 1.00 93.81 123 SER A CA 1
ATOM 974 C C . SER A 1 123 ? -3.799 -3.969 0.114 1.00 93.81 123 SER A C 1
ATOM 976 O O . SER A 1 123 ? -3.562 -2.768 -0.025 1.00 93.81 123 SER A O 1
ATOM 978 N N . ILE A 1 124 ? -4.921 -4.542 -0.299 1.00 91.44 124 ILE A N 1
ATOM 979 C CA . ILE A 1 124 ? -6.036 -3.835 -0.928 1.00 91.44 124 ILE A CA 1
ATOM 980 C 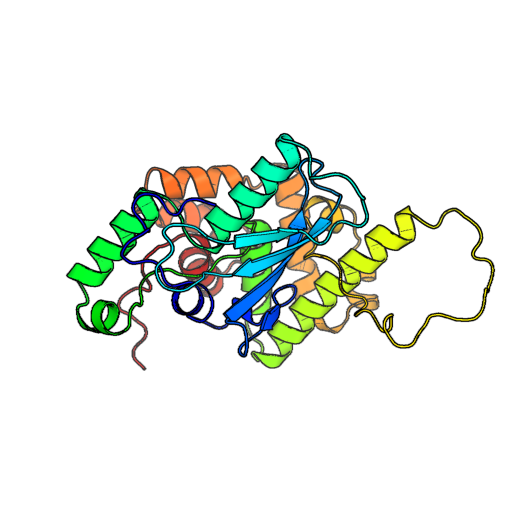C . ILE A 1 124 ? -6.634 -2.812 0.028 1.00 91.44 124 ILE A C 1
ATOM 982 O O . ILE A 1 124 ? -6.988 -1.712 -0.376 1.00 91.44 124 ILE A O 1
ATOM 986 N N . PHE A 1 125 ? -6.742 -3.176 1.307 1.00 94.12 125 PHE A N 1
ATOM 987 C CA . PHE A 1 125 ? -7.279 -2.293 2.330 1.00 94.12 125 PHE A CA 1
ATOM 988 C C . PHE A 1 125 ? -6.455 -1.004 2.429 1.00 94.12 125 PHE A C 1
ATOM 990 O O . PHE A 1 125 ? -7.023 0.086 2.466 1.00 94.12 125 PHE A O 1
ATOM 997 N N . GLU A 1 126 ? -5.121 -1.111 2.408 1.00 96.44 126 GLU A N 1
ATOM 998 C CA . GLU A 1 126 ? -4.249 0.066 2.386 1.00 96.44 126 GLU A CA 1
ATOM 999 C C . GLU A 1 126 ? -4.478 0.900 1.119 1.00 96.44 126 GLU A C 1
ATOM 1001 O O . GLU A 1 126 ? -4.595 2.121 1.221 1.00 96.44 126 GLU A O 1
ATOM 1006 N N . ASP A 1 127 ? -4.599 0.273 -0.054 1.00 92.50 127 ASP A N 1
ATOM 1007 C CA . ASP A 1 127 ? -4.873 1.018 -1.283 1.00 92.50 127 ASP A CA 1
ATOM 1008 C C . ASP A 1 127 ? -6.243 1.734 -1.253 1.00 92.50 127 ASP A C 1
ATOM 1010 O O . ASP A 1 127 ? -6.362 2.894 -1.659 1.00 92.50 127 ASP A O 1
ATOM 1014 N N . ALA A 1 128 ? -7.282 1.065 -0.745 1.00 90.81 128 ALA A N 1
ATOM 1015 C CA . ALA A 1 128 ? -8.635 1.602 -0.629 1.00 90.81 128 ALA A CA 1
ATOM 1016 C C . ALA A 1 128 ? -8.673 2.801 0.329 1.00 90.81 128 ALA A C 1
ATOM 1018 O O . ALA A 1 128 ? -9.217 3.856 -0.004 1.00 90.81 128 ALA A O 1
ATOM 1019 N N . VAL A 1 129 ? -8.019 2.688 1.490 1.00 94.88 129 VAL A N 1
ATOM 1020 C CA . VAL A 1 129 ? -7.896 3.811 2.426 1.00 94.88 129 VAL A CA 1
ATOM 1021 C C . VAL A 1 129 ? -7.090 4.945 1.801 1.00 94.88 129 VAL A C 1
ATOM 1023 O O . VAL A 1 129 ? -7.540 6.087 1.852 1.00 94.88 129 VAL A O 1
ATOM 1026 N N . LYS A 1 130 ? -5.943 4.673 1.164 1.00 94.56 130 LYS A N 1
ATOM 1027 C CA . LYS A 1 130 ? -5.167 5.716 0.470 1.00 94.56 130 LYS A CA 1
ATOM 1028 C C . LYS A 1 130 ? -5.991 6.422 -0.597 1.00 94.56 130 LYS A C 1
ATOM 1030 O O . LYS A 1 130 ? -5.886 7.638 -0.712 1.00 94.56 130 LYS A O 1
ATOM 1035 N N . SER A 1 131 ? -6.863 5.706 -1.297 1.00 89.69 131 SER A N 1
ATOM 1036 C CA . SER A 1 131 ? -7.780 6.305 -2.265 1.00 89.69 131 SER A CA 1
ATOM 1037 C C . SER A 1 131 ? -8.751 7.284 -1.579 1.00 89.69 131 SER A C 1
ATOM 1039 O O . SER A 1 131 ? -8.881 8.420 -2.034 1.00 89.69 131 SER A O 1
ATOM 1041 N N . ILE A 1 132 ? -9.336 6.930 -0.422 1.00 91.12 132 ILE A N 1
ATOM 1042 C CA . ILE A 1 132 ? -10.148 7.863 0.399 1.00 91.12 132 ILE A CA 1
ATOM 1043 C C . ILE A 1 132 ? -9.343 9.126 0.762 1.00 91.12 132 ILE A C 1
ATOM 1045 O O . ILE A 1 132 ? -9.880 10.239 0.763 1.00 91.12 132 ILE A O 1
ATOM 1049 N N . LEU A 1 133 ? -8.046 8.975 1.054 1.00 94.00 133 LEU A N 1
ATOM 1050 C CA . LEU A 1 133 ? -7.157 10.091 1.395 1.00 94.00 133 LEU A CA 1
ATOM 1051 C C . LEU A 1 133 ? -6.845 11.025 0.218 1.00 94.00 133 LEU A C 1
ATOM 1053 O O . LEU A 1 133 ? -6.337 12.116 0.462 1.00 94.00 133 LEU A O 1
ATOM 1057 N N . LEU A 1 134 ? -7.107 10.633 -1.030 1.00 89.75 134 LEU A N 1
ATOM 1058 C CA . LEU A 1 134 ? -6.902 11.482 -2.214 1.00 89.75 134 LEU A CA 1
ATOM 1059 C C . LEU A 1 134 ? -8.117 12.352 -2.528 1.00 89.75 134 LEU A C 1
ATOM 1061 O O . LEU A 1 134 ? -7.987 13.403 -3.153 1.00 89.75 134 LEU A O 1
ATOM 1065 N N . CYS A 1 135 ? -9.312 11.918 -2.128 1.00 85.50 135 CYS A N 1
ATOM 1066 C CA . CYS A 1 135 ? -10.543 12.605 -2.493 1.00 85.50 135 CYS A CA 1
ATOM 1067 C C . CYS A 1 135 ? -10.600 14.008 -1.903 1.00 85.50 135 CYS A C 1
ATOM 1069 O O . CYS A 1 135 ? -10.545 14.148 -0.687 1.00 85.50 135 CYS A O 1
ATOM 1071 N N . ASN A 1 136 ? -10.813 15.026 -2.743 1.00 86.44 136 ASN A N 1
ATOM 1072 C CA . ASN A 1 136 ? -11.094 16.409 -2.338 1.00 86.44 136 ASN A CA 1
ATOM 1073 C C . ASN A 1 136 ? -10.083 16.990 -1.323 1.00 86.44 136 ASN A C 1
ATOM 1075 O O . ASN A 1 136 ? -10.455 17.521 -0.270 1.00 86.44 136 ASN A O 1
ATOM 1079 N N . CYS A 1 137 ? -8.788 16.823 -1.586 1.00 88.44 137 CYS A N 1
ATOM 1080 C CA . CYS A 1 137 ? -7.727 17.505 -0.851 1.00 88.44 137 CYS A CA 1
ATOM 1081 C C . CYS A 1 137 ? -6.469 17.677 -1.706 1.00 88.44 137 CYS A C 1
ATOM 1083 O O . CYS A 1 137 ? -6.331 17.083 -2.771 1.00 88.44 137 CYS A O 1
ATOM 1085 N N . THR A 1 138 ? -5.533 18.492 -1.223 1.00 93.56 138 THR A N 1
ATOM 1086 C CA . THR A 1 138 ? -4.223 18.637 -1.860 1.00 93.56 138 THR A CA 1
ATOM 1087 C C . THR A 1 138 ? -3.363 17.401 -1.623 1.00 93.56 138 THR A C 1
ATOM 1089 O O . THR A 1 138 ? -3.497 16.719 -0.604 1.00 93.56 138 THR A O 1
ATOM 1092 N N . TRP A 1 139 ? -2.403 17.166 -2.517 1.00 93.88 139 TRP A N 1
ATOM 1093 C CA . TRP A 1 139 ? -1.451 16.066 -2.379 1.00 93.88 139 TRP A CA 1
ATOM 1094 C C . TRP A 1 139 ? -0.684 16.095 -1.047 1.00 93.88 139 TRP A C 1
ATOM 1096 O O . TRP A 1 139 ? -0.585 15.082 -0.360 1.00 93.88 139 TRP A O 1
ATOM 1106 N N . SER A 1 140 ? -0.220 17.277 -0.624 1.00 96.44 140 SER A N 1
ATOM 1107 C CA . SER A 1 140 ? 0.445 17.459 0.676 1.00 96.44 140 SER A CA 1
ATOM 1108 C C . SER A 1 140 ? -0.441 17.011 1.846 1.00 96.44 140 SER A C 1
ATOM 1110 O O . SER A 1 140 ? 0.035 16.356 2.774 1.00 96.44 140 SER A O 1
ATOM 1112 N N . LYS A 1 141 ? -1.754 17.277 1.784 1.00 96.44 141 LYS A N 1
ATOM 1113 C CA . LYS A 1 141 ? -2.694 16.813 2.808 1.00 96.44 141 LYS A CA 1
ATOM 1114 C C . LYS A 1 141 ? -2.850 15.292 2.788 1.00 96.44 141 LYS A C 1
ATOM 1116 O O . LYS A 1 141 ? -2.878 14.690 3.858 1.00 96.44 141 LYS A O 1
ATOM 1121 N N . SER A 1 142 ? -2.903 14.667 1.611 1.00 96.00 142 SER A N 1
ATOM 1122 C CA . SER A 1 142 ? -2.931 13.202 1.478 1.00 96.00 142 SER A CA 1
ATOM 1123 C C . SER A 1 142 ? -1.696 12.545 2.100 1.00 96.00 142 SER A C 1
ATOM 1125 O O . SER A 1 142 ? -1.835 11.560 2.825 1.00 96.00 142 SER A O 1
ATOM 1127 N N . LEU A 1 143 ? -0.506 13.125 1.895 1.00 97.31 143 LEU A N 1
ATOM 1128 C CA . LEU A 1 143 ? 0.737 12.663 2.526 1.00 97.31 143 LEU A CA 1
ATOM 1129 C C . LEU A 1 143 ? 0.668 12.758 4.059 1.00 97.31 143 LEU A C 1
ATOM 1131 O O . LEU A 1 143 ? 0.952 11.776 4.744 1.00 97.31 143 LEU A O 1
ATOM 1135 N N . GLN A 1 144 ? 0.216 13.897 4.597 1.00 97.81 144 GLN A N 1
ATOM 1136 C CA . GLN A 1 144 ? 0.054 14.089 6.047 1.00 97.81 144 GLN A CA 1
ATOM 1137 C C . GLN A 1 144 ? -0.954 13.104 6.656 1.00 97.81 144 GLN A C 1
ATOM 1139 O O . GLN A 1 144 ? -0.721 12.568 7.736 1.00 97.81 144 GLN A O 1
ATOM 1144 N N . MET A 1 145 ? -2.071 12.839 5.971 1.00 98.06 145 MET A N 1
ATOM 1145 C CA . MET A 1 145 ? -3.068 11.871 6.440 1.00 98.06 145 MET A CA 1
ATOM 1146 C C . MET A 1 145 ? -2.522 10.437 6.449 1.00 98.06 145 MET A C 1
ATOM 1148 O O . MET A 1 145 ? -2.768 9.701 7.402 1.00 98.06 145 MET A O 1
ATOM 1152 N N . ALA A 1 146 ? -1.756 10.042 5.428 1.00 97.88 146 ALA A N 1
ATOM 1153 C CA . ALA A 1 146 ? -1.123 8.723 5.388 1.00 97.88 146 ALA A CA 1
ATOM 1154 C C . ALA A 1 146 ? -0.096 8.555 6.518 1.00 97.88 146 ALA A C 1
ATOM 1156 O O . ALA A 1 146 ? -0.060 7.515 7.176 1.00 97.88 146 ALA A O 1
ATOM 1157 N N . GLN A 1 147 ? 0.698 9.599 6.777 1.00 97.69 147 GLN A N 1
ATOM 1158 C CA . GLN A 1 147 ? 1.628 9.639 7.903 1.00 97.69 147 GLN A CA 1
ATOM 1159 C C . GLN A 1 147 ? 0.895 9.497 9.247 1.00 97.69 147 GLN A C 1
ATOM 1161 O O . GLN A 1 147 ? 1.268 8.642 10.046 1.00 97.69 147 GLN A O 1
ATOM 1166 N N . ALA A 1 148 ? -0.183 10.255 9.463 1.00 97.50 148 ALA A N 1
ATOM 1167 C CA . ALA A 1 148 ? -0.980 10.194 10.689 1.00 97.50 148 ALA A CA 1
ATOM 1168 C C . ALA A 1 148 ? -1.547 8.790 10.970 1.00 97.50 148 ALA A C 1
ATOM 1170 O O . ALA A 1 148 ? -1.568 8.345 12.115 1.00 97.50 148 ALA A O 1
ATOM 1171 N N . LEU A 1 149 ? -1.957 8.049 9.934 1.00 97.94 149 LEU A N 1
ATOM 1172 C CA . LEU A 1 149 ? -2.394 6.657 10.096 1.00 97.94 149 LEU A CA 1
ATOM 1173 C C . LEU A 1 149 ? -1.247 5.723 10.516 1.00 97.94 149 LEU A C 1
ATOM 1175 O O . LEU A 1 149 ? -1.461 4.813 11.316 1.00 97.94 149 LEU A O 1
ATOM 1179 N N . CYS A 1 150 ? -0.027 5.948 10.027 1.00 97.62 150 CYS A N 1
ATOM 1180 C CA . CYS A 1 150 ? 1.140 5.160 10.440 1.00 97.62 150 CYS A CA 1
ATOM 1181 C C . CYS A 1 150 ? 1.582 5.500 11.877 1.00 97.62 150 CYS A C 1
ATOM 1183 O O . CYS A 1 150 ? 2.013 4.620 12.623 1.00 97.62 150 CYS A O 1
ATOM 1185 N N . GLU A 1 151 ? 1.438 6.760 12.295 1.00 96.19 151 GLU A N 1
ATOM 1186 C CA . GLU A 1 151 ? 1.635 7.193 13.687 1.00 96.19 151 GLU A CA 1
ATOM 1187 C C . GLU A 1 151 ? 0.585 6.568 14.624 1.00 96.19 151 GLU A C 1
ATOM 1189 O O . GLU A 1 151 ? 0.928 6.073 15.699 1.00 96.19 151 GLU A O 1
ATOM 1194 N N . LEU A 1 152 ? -0.682 6.496 14.198 1.00 95.50 152 LEU A N 1
ATOM 1195 C CA . LEU A 1 152 ? -1.737 5.757 14.905 1.00 95.50 152 LEU A CA 1
ATOM 1196 C C . LEU A 1 152 ? -1.352 4.297 15.130 1.00 95.50 152 LEU A C 1
ATOM 1198 O O . LEU A 1 152 ? -1.448 3.800 16.252 1.00 95.50 152 LEU A O 1
ATOM 1202 N N . GLN A 1 153 ? -0.897 3.610 14.087 1.00 95.06 153 GLN A N 1
ATOM 1203 C CA . GLN A 1 153 ? -0.517 2.202 14.180 1.00 95.06 153 GLN A CA 1
ATOM 1204 C C . GLN A 1 153 ? 0.652 1.985 15.160 1.00 95.06 153 GLN A C 1
ATOM 1206 O O . GLN A 1 153 ? 0.630 1.056 15.977 1.00 95.06 153 GLN A O 1
ATOM 1211 N N . PHE A 1 154 ? 1.640 2.884 15.147 1.00 93.31 154 PHE A N 1
ATOM 1212 C CA . PHE A 1 154 ? 2.728 2.887 16.126 1.00 93.31 154 PHE A CA 1
ATOM 1213 C C . PHE A 1 154 ? 2.212 3.027 17.566 1.00 93.31 154 PHE A C 1
ATOM 1215 O O . PHE A 1 154 ? 2.643 2.305 18.468 1.00 93.31 154 PHE A O 1
ATOM 1222 N N . ASP A 1 155 ? 1.255 3.921 17.801 1.00 91.94 155 ASP A N 1
ATOM 1223 C CA . ASP A 1 155 ? 0.686 4.131 19.132 1.00 91.94 155 ASP A CA 1
ATOM 1224 C C . ASP A 1 155 ? -0.146 2.937 19.619 1.00 91.94 155 ASP A C 1
ATOM 1226 O O . ASP A 1 155 ? -0.071 2.567 20.799 1.00 91.94 155 ASP A O 1
ATOM 1230 N N . LEU A 1 156 ? -0.909 2.297 18.726 1.00 90.62 156 LEU A N 1
ATOM 1231 C CA . LEU A 1 156 ? -1.696 1.104 19.053 1.00 90.62 156 LEU A CA 1
ATOM 1232 C C . LEU A 1 156 ? -0.793 -0.062 19.477 1.00 90.62 156 LEU A C 1
ATOM 1234 O O . LEU A 1 156 ? -1.060 -0.728 20.482 1.00 90.62 156 LEU A O 1
ATOM 1238 N N . THR A 1 157 ? 0.311 -0.284 18.763 1.00 86.62 157 THR A N 1
ATOM 1239 C CA . THR A 1 157 ? 1.253 -1.372 19.070 1.00 86.62 157 THR A CA 1
ATOM 1240 C C . THR A 1 157 ? 2.069 -1.118 20.338 1.00 86.62 157 THR A C 1
ATOM 1242 O O . THR A 1 157 ? 2.312 -2.051 21.109 1.00 86.62 157 THR A O 1
ATOM 1245 N N . ASN A 1 158 ? 2.438 0.132 20.621 1.00 82.12 158 ASN A N 1
ATOM 1246 C CA . ASN A 1 158 ? 3.170 0.476 21.842 1.00 82.12 158 ASN A CA 1
ATOM 1247 C C . ASN A 1 158 ? 2.292 0.454 23.095 1.00 82.12 158 ASN A C 1
ATOM 1249 O O . ASN A 1 158 ? 2.750 0.026 24.155 1.00 82.12 158 ASN A O 1
ATOM 1253 N N . THR A 1 159 ? 1.023 0.852 22.985 1.00 73.06 159 THR A N 1
ATOM 1254 C CA . THR A 1 159 ? 0.065 0.753 24.099 1.00 73.06 159 THR A CA 1
ATOM 1255 C C . THR A 1 159 ? -0.140 -0.703 24.526 1.00 73.06 159 THR A C 1
ATOM 1257 O O . THR A 1 159 ? -0.170 -1.000 25.720 1.00 73.06 159 THR A O 1
ATOM 1260 N N . ARG A 1 160 ? -0.185 -1.639 23.565 1.00 62.09 160 ARG A N 1
ATOM 1261 C CA . ARG A 1 160 ? -0.286 -3.087 23.838 1.00 62.09 160 ARG A CA 1
ATOM 1262 C C . ARG A 1 160 ? 0.923 -3.649 24.595 1.00 62.09 160 ARG A C 1
ATOM 1264 O O . ARG A 1 160 ? 0.751 -4.509 25.452 1.00 62.09 160 ARG A O 1
ATOM 1271 N N . LYS A 1 161 ? 2.130 -3.132 24.340 1.00 58.12 161 LYS A N 1
ATOM 1272 C CA . LYS A 1 161 ? 3.365 -3.517 25.056 1.00 58.12 161 LYS A CA 1
ATOM 1273 C C . LYS A 1 161 ? 3.501 -2.855 26.443 1.00 58.12 161 LYS A C 1
ATOM 1275 O O . LYS A 1 161 ? 4.406 -3.192 27.200 1.00 58.12 161 LYS A O 1
ATOM 1280 N N . GLY A 1 162 ? 2.610 -1.921 26.791 1.00 47.75 162 GLY A N 1
ATOM 1281 C CA . GLY A 1 162 ? 2.774 -0.950 27.877 1.00 47.75 162 GLY A CA 1
ATOM 1282 C C . GLY A 1 162 ? 1.919 -1.136 29.137 1.00 47.75 162 GLY A C 1
ATOM 1283 O O . GLY A 1 162 ? 1.684 -0.147 29.824 1.00 47.75 162 GLY A O 1
ATOM 1284 N N . LYS A 1 163 ? 1.491 -2.355 29.504 1.00 41.84 163 LYS A N 1
ATOM 1285 C CA . LYS A 1 163 ? 1.010 -2.646 30.882 1.00 41.84 163 LYS A CA 1
ATOM 1286 C C . LYS A 1 163 ? 2.151 -2.844 31.905 1.00 41.84 163 LYS A C 1
ATOM 1288 O O . LYS A 1 163 ? 1.898 -3.211 33.047 1.00 41.84 163 LYS A O 1
ATOM 1293 N N . GLY A 1 164 ? 3.404 -2.575 31.529 1.00 42.09 164 GLY A N 1
ATOM 1294 C CA . GLY A 1 164 ? 4.546 -2.488 32.446 1.00 42.09 164 GLY A CA 1
ATOM 1295 C C . GLY A 1 164 ? 4.880 -1.032 32.784 1.00 42.09 164 GLY A C 1
ATOM 1296 O O . GLY A 1 164 ? 5.067 -0.215 31.884 1.00 42.09 164 GLY A O 1
ATOM 1297 N N . LYS A 1 165 ? 4.966 -0.693 34.080 1.00 38.25 165 LYS A N 1
ATOM 1298 C CA . LYS A 1 165 ? 5.373 0.636 34.580 1.00 38.25 165 LYS A CA 1
ATOM 1299 C C . LYS A 1 165 ? 6.644 1.126 33.867 1.00 38.25 165 LYS A C 1
ATOM 1301 O O . LYS A 1 165 ? 7.712 0.538 34.022 1.00 38.25 165 LYS A O 1
ATOM 1306 N N . ARG A 1 166 ? 6.554 2.246 33.142 1.00 44.50 166 ARG A N 1
ATOM 1307 C CA . ARG A 1 166 ? 7.719 2.937 32.566 1.00 44.50 166 ARG A CA 1
ATOM 1308 C C . ARG A 1 166 ? 8.620 3.468 33.689 1.00 44.50 166 ARG A C 1
ATOM 1310 O O . ARG A 1 166 ? 8.259 4.431 34.361 1.00 44.50 166 ARG A O 1
ATOM 1317 N N . LYS A 1 167 ? 9.815 2.894 33.864 1.00 37.44 167 LYS A N 1
ATOM 1318 C CA . LYS A 1 167 ? 10.918 3.586 34.550 1.00 37.44 167 LYS A CA 1
ATOM 1319 C C . LYS A 1 167 ? 11.480 4.642 33.595 1.00 37.44 167 LYS A C 1
ATOM 1321 O O . LYS A 1 167 ? 11.900 4.317 32.488 1.00 37.44 167 LYS A O 1
ATOM 1326 N N . ARG A 1 168 ? 11.477 5.909 34.022 1.00 41.16 168 ARG A N 1
ATOM 1327 C CA . ARG A 1 168 ? 12.203 7.010 33.370 1.00 41.16 168 ARG A CA 1
ATOM 1328 C C . ARG A 1 168 ? 13.709 6.738 33.489 1.00 41.16 168 ARG A C 1
ATOM 1330 O O . ARG A 1 168 ? 14.323 7.108 34.482 1.00 41.16 168 ARG A O 1
ATOM 1337 N N . GLY A 1 169 ? 14.275 6.046 32.504 1.00 34.97 169 GLY A N 1
ATOM 1338 C CA . GLY A 1 169 ? 15.715 5.868 32.322 1.00 34.97 169 GLY A CA 1
ATOM 1339 C C . GLY A 1 169 ? 16.217 6.769 31.197 1.00 34.97 169 GLY A C 1
ATOM 1340 O O . GLY A 1 169 ? 15.612 6.831 30.131 1.00 34.97 169 GLY A O 1
ATOM 1341 N N . LYS A 1 170 ? 17.285 7.510 31.483 1.00 42.94 170 LYS A N 1
ATOM 1342 C CA . LYS A 1 170 ? 17.953 8.498 30.627 1.00 42.94 170 LYS A CA 1
ATOM 1343 C C . LYS A 1 170 ? 18.911 7.781 29.657 1.00 42.94 170 LYS A C 1
ATOM 1345 O O . LYS A 1 170 ? 19.493 6.768 30.028 1.00 42.94 170 LYS A O 1
ATOM 1350 N N . SER A 1 171 ? 19.133 8.388 28.490 1.00 38.59 171 SER A N 1
ATOM 1351 C CA . SER A 1 171 ? 20.059 8.022 27.397 1.00 38.59 171 SER A CA 1
ATOM 1352 C C . SER A 1 171 ? 19.521 7.051 26.334 1.00 38.59 171 SER A C 1
ATOM 1354 O O . SER A 1 171 ? 19.532 5.837 26.490 1.00 38.59 171 SER A O 1
ATOM 1356 N N . SER A 1 172 ? 19.098 7.617 25.203 1.00 37.34 172 SER A N 1
ATOM 1357 C CA . SER A 1 172 ? 19.198 6.958 23.903 1.00 37.34 172 SER A CA 1
ATOM 1358 C C . SER A 1 172 ? 20.266 7.694 23.097 1.00 37.34 172 SER A C 1
ATOM 1360 O O . SER A 1 172 ? 20.363 8.923 23.125 1.00 37.34 172 SER A O 1
ATOM 1362 N N . THR A 1 173 ? 21.133 6.925 22.452 1.00 31.05 173 THR A N 1
ATOM 1363 C CA . THR A 1 173 ? 22.191 7.396 21.558 1.00 31.05 173 THR A CA 1
ATOM 1364 C C . THR A 1 173 ? 21.604 8.165 20.361 1.00 31.05 173 THR A C 1
ATOM 1366 O O . THR A 1 173 ? 20.457 7.920 19.981 1.00 31.05 173 THR A O 1
ATOM 1369 N N . PRO A 1 174 ? 22.370 9.068 19.709 1.00 34.88 174 PRO A N 1
ATOM 1370 C CA . PRO A 1 174 ? 21.861 9.940 18.638 1.00 34.88 174 PRO A CA 1
ATOM 1371 C C . PRO A 1 174 ? 21.306 9.205 17.404 1.00 34.88 174 PRO A C 1
ATOM 1373 O O . PRO A 1 174 ? 20.609 9.808 16.596 1.00 34.88 174 PRO A O 1
ATOM 1376 N N . LEU A 1 175 ? 21.586 7.904 17.262 1.00 34.81 175 LEU A N 1
ATOM 1377 C CA . LEU A 1 175 ? 21.095 7.062 16.167 1.00 34.81 175 LEU A CA 1
ATOM 1378 C C . LEU A 1 175 ? 19.631 6.607 16.342 1.00 34.81 175 LEU A C 1
ATOM 1380 O O . LEU A 1 175 ? 19.059 6.049 15.415 1.00 34.81 175 LEU A O 1
ATOM 1384 N N . GLN A 1 176 ? 19.029 6.847 17.515 1.00 38.34 176 GLN A N 1
ATOM 1385 C CA . GLN A 1 176 ? 17.666 6.432 17.882 1.00 38.34 176 GLN A CA 1
ATOM 1386 C C . GLN A 1 176 ? 16.679 7.602 17.992 1.00 38.34 176 GLN A C 1
ATOM 1388 O O . GLN A 1 176 ? 15.668 7.516 18.692 1.00 38.34 176 GLN A O 1
ATOM 1393 N N . ALA A 1 177 ? 16.899 8.684 17.245 1.00 37.44 177 ALA A N 1
ATOM 1394 C CA . ALA A 1 177 ? 15.780 9.512 16.793 1.00 37.44 177 ALA A CA 1
ATOM 1395 C C . ALA A 1 177 ? 15.005 8.757 15.688 1.00 37.44 177 ALA A C 1
ATOM 1397 O O . ALA A 1 177 ? 14.779 9.273 14.598 1.00 37.44 177 ALA A O 1
ATOM 1398 N N . GLU A 1 178 ? 14.677 7.484 15.936 1.00 51.03 178 GLU A N 1
ATOM 1399 C CA . GLU A 1 178 ? 13.922 6.645 15.019 1.00 51.03 178 GLU A CA 1
ATOM 1400 C C . GLU A 1 178 ? 12.518 7.230 14.916 1.00 51.03 178 GLU A C 1
ATOM 1402 O O . GLU A 1 178 ? 11.821 7.436 15.915 1.00 51.03 178 GLU A O 1
ATOM 1407 N N . VAL A 1 179 ? 12.142 7.567 13.687 1.00 54.66 179 VAL A N 1
ATOM 1408 C CA . VAL A 1 179 ? 10.831 8.092 13.322 1.00 54.66 179 VAL A CA 1
ATOM 1409 C C . VAL A 1 179 ? 9.757 7.256 14.028 1.00 54.66 179 VAL A C 1
ATOM 1411 O O . VAL A 1 179 ? 9.738 6.034 13.890 1.00 54.66 179 VAL A O 1
ATOM 1414 N N . ARG A 1 180 ? 8.862 7.902 14.791 1.00 71.56 180 ARG A N 1
ATOM 1415 C CA . ARG A 1 180 ? 7.694 7.271 15.441 1.00 71.56 180 ARG A CA 1
ATOM 1416 C C . ARG A 1 180 ? 6.654 6.843 14.399 1.00 71.56 180 ARG A C 1
ATOM 1418 O O . ARG A 1 180 ? 5.531 7.333 14.393 1.00 71.56 180 ARG A O 1
ATOM 1425 N N . MET A 1 181 ? 7.044 5.985 13.470 1.00 82.81 181 MET A N 1
ATOM 1426 C CA . MET A 1 181 ? 6.234 5.600 12.328 1.00 82.81 181 MET A CA 1
ATOM 1427 C C . MET A 1 181 ? 6.082 4.090 12.311 1.00 82.81 181 MET A C 1
ATOM 1429 O O . MET A 1 181 ? 7.056 3.343 12.228 1.00 82.81 181 MET A O 1
ATOM 1433 N N . GLY A 1 182 ? 4.835 3.656 12.442 1.00 92.50 182 GLY A N 1
ATOM 1434 C CA . GLY A 1 182 ? 4.449 2.262 12.350 1.00 92.50 182 GLY A CA 1
ATOM 1435 C C . GLY A 1 182 ? 4.233 1.845 10.902 1.00 92.50 182 GLY A C 1
ATOM 1436 O O . GLY A 1 182 ? 4.542 2.568 9.952 1.00 92.50 182 GLY A O 1
ATOM 1437 N N . ASN A 1 183 ? 3.662 0.660 10.736 1.00 95.94 183 ASN A N 1
ATOM 1438 C CA . ASN A 1 183 ? 3.098 0.258 9.456 1.00 95.94 183 ASN A CA 1
ATOM 1439 C C . ASN A 1 183 ? 1.790 1.021 9.189 1.00 95.94 183 ASN A C 1
ATOM 1441 O O . ASN A 1 183 ? 1.242 1.670 10.075 1.00 95.94 183 ASN A O 1
ATOM 1445 N N . PHE A 1 184 ? 1.245 0.921 7.981 1.00 97.44 184 PHE A N 1
ATOM 1446 C CA . PHE A 1 184 ? -0.125 1.372 7.738 1.00 97.44 184 PHE A CA 1
ATOM 1447 C C . PHE A 1 184 ? -1.098 0.526 8.579 1.00 97.44 184 PHE A C 1
ATOM 1449 O O . PHE A 1 184 ? -0.856 -0.669 8.685 1.00 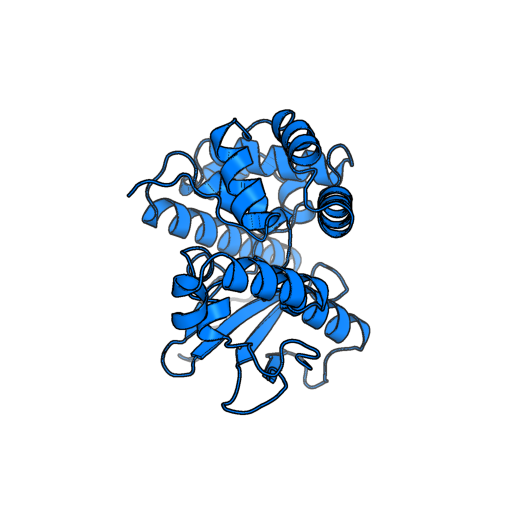97.44 184 PHE A O 1
ATOM 1456 N N . PRO A 1 185 ? -2.173 1.034 9.192 1.00 97.12 185 PRO A N 1
ATOM 1457 C CA . PRO A 1 185 ? -3.038 0.220 10.053 1.00 97.12 185 PRO A CA 1
ATOM 1458 C C . PRO A 1 185 ? -3.860 -0.828 9.272 1.00 97.12 185 PRO A C 1
ATOM 1460 O O . PRO A 1 185 ? -4.234 -0.610 8.121 1.00 97.12 185 PRO A O 1
ATOM 1463 N N . THR A 1 186 ? -4.127 -1.977 9.898 1.00 96.75 186 THR A N 1
ATOM 1464 C CA . THR A 1 186 ? -5.045 -3.017 9.392 1.00 96.75 186 THR A CA 1
ATOM 1465 C C . THR A 1 186 ? -6.502 -2.604 9.599 1.00 96.75 186 THR A C 1
ATOM 1467 O O . THR A 1 186 ? -6.814 -1.765 10.448 1.00 96.75 186 THR A O 1
ATOM 1470 N N . SER A 1 187 ? -7.415 -3.263 8.885 1.00 96.69 187 SER A N 1
ATOM 1471 C CA . SER A 1 187 ? -8.849 -3.209 9.172 1.00 96.69 187 SER A CA 1
ATOM 1472 C C . SER A 1 187 ? -9.154 -3.641 10.612 1.00 96.69 187 SER A C 1
ATOM 1474 O O . SER A 1 187 ? -9.859 -2.913 11.302 1.00 96.69 187 SER A O 1
ATOM 1476 N N . LYS A 1 188 ? -8.538 -4.717 11.124 1.00 95.62 188 LYS A N 1
ATOM 1477 C CA . LYS A 1 188 ? -8.654 -5.160 12.533 1.00 95.62 188 LYS A CA 1
ATOM 1478 C C . LYS A 1 188 ? -8.292 -4.071 13.543 1.00 95.62 188 LYS A C 1
ATOM 1480 O O . LYS A 1 188 ? -9.028 -3.839 14.498 1.00 95.62 188 LYS A O 1
ATOM 1485 N N . GLU A 1 189 ? -7.154 -3.402 13.346 1.00 95.81 189 GLU A N 1
ATOM 1486 C CA . GLU A 1 189 ? -6.683 -2.331 14.237 1.00 95.81 189 GLU A CA 1
ATOM 1487 C C . GLU A 1 189 ? -7.620 -1.116 14.233 1.00 95.81 189 GLU A C 1
ATOM 1489 O O . GLU A 1 189 ? -7.773 -0.464 15.264 1.00 95.81 189 GLU A O 1
ATOM 1494 N N . LEU A 1 190 ? -8.250 -0.817 13.094 1.00 97.19 190 LEU A N 1
ATOM 1495 C CA . LEU A 1 190 ? -9.161 0.318 12.946 1.00 97.19 190 LEU A CA 1
ATOM 1496 C C . LEU A 1 190 ? -10.596 0.000 13.374 1.00 97.19 190 LEU A C 1
ATOM 1498 O O . LEU A 1 190 ? -11.256 0.859 13.950 1.00 97.19 190 LEU A O 1
ATOM 1502 N N . ALA A 1 191 ? -11.092 -1.212 13.125 1.00 96.31 191 ALA A N 1
ATOM 1503 C CA . ALA A 1 191 ? -12.486 -1.580 13.364 1.00 96.31 191 ALA A CA 1
ATOM 1504 C C . ALA A 1 191 ? -12.888 -1.481 14.845 1.00 96.31 191 ALA A C 1
ATOM 1506 O O . ALA A 1 191 ? -14.054 -1.218 15.141 1.00 96.31 191 ALA A O 1
ATOM 1507 N N . SER A 1 192 ? -11.925 -1.631 15.762 1.00 92.31 192 SER A N 1
ATOM 1508 C CA . SER A 1 192 ? -12.130 -1.490 17.208 1.00 92.31 192 SER A CA 1
ATOM 1509 C C . SER A 1 192 ? -12.122 -0.045 17.721 1.00 92.31 192 SER A C 1
ATOM 1511 O O . SER A 1 192 ? -12.259 0.162 18.924 1.00 92.31 192 SER A O 1
ATOM 1513 N N . LEU A 1 193 ? -11.873 0.948 16.863 1.00 96.06 193 LEU A N 1
ATOM 1514 C CA . LEU A 1 193 ? -11.758 2.346 17.278 1.00 96.06 193 LEU A CA 1
ATOM 1515 C C . LEU A 1 193 ? -13.086 3.097 17.154 1.00 96.06 193 LEU A C 1
ATOM 1517 O O . LEU A 1 193 ? -13.897 2.862 16.252 1.00 96.06 193 LEU A O 1
ATOM 1521 N N . GLU A 1 194 ? -13.241 4.080 18.035 1.00 94.94 194 GLU A N 1
ATOM 1522 C CA . GLU A 1 194 ? -14.322 5.057 17.983 1.00 94.94 194 GLU A CA 1
ATOM 1523 C C . GLU A 1 194 ? -13.956 6.252 17.093 1.00 94.94 194 GLU A C 1
ATOM 1525 O O . GLU A 1 194 ? -12.808 6.705 17.058 1.00 94.94 194 GLU A O 1
ATOM 1530 N N . GLU A 1 195 ? -14.947 6.794 16.375 1.00 95.12 195 GLU A N 1
ATOM 1531 C CA . GLU A 1 195 ? -14.739 7.934 15.468 1.00 95.12 195 GLU A CA 1
ATOM 1532 C C . GLU A 1 195 ? -14.251 9.176 16.218 1.00 95.12 195 GLU A C 1
ATOM 1534 O O . GLU A 1 195 ? -13.342 9.862 15.747 1.00 95.12 195 GLU A O 1
ATOM 1539 N N . SER A 1 196 ? -14.829 9.445 17.393 1.00 94.38 196 SER A N 1
ATOM 1540 C CA . SER A 1 196 ? -14.451 10.573 18.248 1.00 94.38 196 SER A CA 1
ATOM 1541 C C . SER A 1 196 ? -12.970 10.519 18.610 1.00 94.38 196 SER A C 1
ATOM 1543 O O . SER A 1 196 ? -12.259 11.496 18.390 1.00 94.38 196 SER A O 1
ATOM 1545 N N . TYR A 1 197 ? -12.486 9.352 19.042 1.00 94.31 197 TYR A N 1
ATOM 1546 C CA . TYR A 1 197 ? -11.076 9.124 19.348 1.00 94.31 197 TYR A CA 1
ATOM 1547 C C . TYR A 1 197 ? -10.174 9.403 18.141 1.00 94.31 197 TYR A C 1
ATOM 1549 O O . TYR A 1 197 ? -9.189 10.135 18.251 1.00 94.31 197 TYR A O 1
ATOM 1557 N N . LEU A 1 198 ? -10.511 8.841 16.974 1.00 94.56 198 LEU A N 1
ATOM 1558 C CA . LEU A 1 198 ? -9.693 8.995 15.771 1.00 94.56 198 LEU A CA 1
ATOM 1559 C C . LEU A 1 198 ? -9.626 10.462 15.317 1.00 94.56 198 LEU A C 1
ATOM 1561 O O . LEU A 1 198 ? -8.559 10.938 14.931 1.00 94.56 198 LEU A O 1
ATOM 1565 N N . ARG A 1 199 ? -10.748 11.187 15.392 1.00 94.00 199 ARG A N 1
ATOM 1566 C CA . ARG A 1 199 ? -10.832 12.604 15.010 1.00 94.00 199 ARG A CA 1
ATOM 1567 C C . ARG A 1 199 ? -10.148 13.534 16.003 1.00 94.00 199 ARG A C 1
ATOM 1569 O O . ARG A 1 199 ? -9.532 14.501 15.566 1.00 94.00 199 ARG A O 1
ATOM 1576 N N . GLU A 1 200 ? -10.256 13.259 17.299 1.00 94.69 200 GLU A N 1
ATOM 1577 C CA . GLU A 1 200 ? -9.593 14.043 18.344 1.00 94.69 200 GLU A CA 1
ATOM 1578 C C . GLU A 1 200 ? -8.075 13.879 18.260 1.00 94.69 200 GLU A C 1
ATOM 1580 O O . GLU A 1 200 ? -7.336 14.862 18.264 1.00 94.69 200 GLU A O 1
ATOM 1585 N N . LYS A 1 201 ? -7.605 12.636 18.113 1.00 94.50 201 LYS A N 1
ATOM 1586 C CA . LYS A 1 201 ? -6.175 12.337 18.104 1.00 94.50 201 LYS A CA 1
ATOM 1587 C C . LYS A 1 201 ? -5.493 12.663 16.772 1.00 94.50 201 LYS A C 1
ATOM 1589 O O . LYS A 1 201 ? -4.345 13.100 16.772 1.00 94.50 201 LYS A O 1
ATOM 1594 N N . TYR A 1 202 ? -6.189 12.485 15.646 1.00 95.56 202 TYR A N 1
ATOM 1595 C CA . TYR A 1 202 ? -5.663 12.731 14.296 1.00 95.56 202 TYR A CA 1
ATOM 1596 C C . TYR A 1 202 ? -6.598 13.650 13.489 1.00 95.56 202 TYR A C 1
ATOM 1598 O O . TYR A 1 202 ? -7.184 13.233 12.482 1.00 95.56 202 TYR A O 1
ATOM 1606 N N . PRO A 1 203 ? -6.709 14.939 13.868 1.00 96.25 203 PRO A N 1
ATOM 1607 C CA . PRO A 1 203 ? -7.661 15.880 13.266 1.00 96.25 203 PRO A CA 1
ATOM 1608 C C . PRO A 1 203 ? -7.427 16.118 11.768 1.00 96.25 203 PRO A C 1
ATOM 1610 O O . PRO A 1 203 ? -8.345 16.504 11.045 1.00 96.25 203 PRO A O 1
ATOM 1613 N N . VAL A 1 204 ? -6.217 15.832 11.269 1.00 96.94 204 VAL A N 1
ATOM 1614 C CA . VAL A 1 204 ? -5.858 15.907 9.844 1.00 96.94 204 VAL A CA 1
ATOM 1615 C C . VAL A 1 204 ? -6.767 15.051 8.950 1.00 96.94 204 VAL A C 1
ATOM 1617 O O . VAL A 1 204 ? -6.984 15.427 7.799 1.00 96.94 204 VAL A O 1
ATOM 1620 N N . LEU A 1 205 ? -7.324 13.952 9.477 1.00 96.00 205 LEU A N 1
ATOM 1621 C CA . LEU A 1 205 ? -8.229 13.053 8.752 1.00 96.00 205 LEU A CA 1
ATOM 1622 C C . LEU A 1 205 ? -9.604 13.693 8.495 1.00 96.00 205 LEU A C 1
ATOM 1624 O O . LEU A 1 205 ? -10.266 13.379 7.501 1.00 96.00 205 LEU A O 1
ATOM 1628 N N . GLY A 1 206 ? -10.039 14.612 9.364 1.00 94.69 206 GLY A N 1
ATOM 1629 C CA . GLY A 1 206 ? -11.341 15.271 9.271 1.00 94.69 206 GLY A CA 1
ATOM 1630 C C . GLY A 1 206 ? -12.497 14.274 9.131 1.00 94.69 206 GLY A C 1
ATOM 1631 O O . GLY A 1 206 ? -12.538 13.245 9.805 1.00 94.69 206 GLY A O 1
ATOM 1632 N N . TYR A 1 207 ? -13.428 14.554 8.215 1.00 93.00 207 TYR A N 1
ATOM 1633 C CA . TYR A 1 207 ? -14.589 13.690 7.963 1.00 93.00 207 TYR A CA 1
ATOM 1634 C C . TYR A 1 207 ? -14.218 12.297 7.420 1.00 93.00 207 TYR A C 1
ATOM 1636 O O . TYR A 1 207 ? -15.028 11.375 7.500 1.00 93.00 207 TYR A O 1
ATOM 1644 N N . ARG A 1 208 ? -13.006 12.116 6.871 1.00 94.81 208 ARG A N 1
ATOM 1645 C CA . ARG A 1 208 ? -12.570 10.831 6.296 1.00 94.81 208 ARG A CA 1
ATOM 1646 C C . ARG A 1 208 ? -12.394 9.763 7.365 1.00 94.81 208 ARG A C 1
ATOM 1648 O O . ARG A 1 208 ? -12.580 8.592 7.060 1.00 94.81 208 ARG A O 1
ATOM 1655 N N . ALA A 1 209 ? -12.118 10.158 8.612 1.00 96.44 209 ALA A N 1
ATOM 1656 C CA . ALA A 1 209 ? -12.042 9.247 9.752 1.00 96.44 209 ALA A CA 1
ATOM 1657 C C . ALA A 1 209 ? -13.275 8.328 9.833 1.00 96.44 209 ALA A C 1
ATOM 1659 O O . ALA A 1 209 ? -13.128 7.117 9.980 1.00 96.44 209 ALA A O 1
ATOM 1660 N N . LYS A 1 210 ? -14.477 8.885 9.627 1.00 95.12 210 LYS A N 1
ATOM 1661 C CA . LYS A 1 210 ? -15.735 8.128 9.591 1.00 95.12 210 LYS A CA 1
ATOM 1662 C C . LYS A 1 210 ? -15.729 7.040 8.514 1.00 95.12 210 LYS A C 1
ATOM 1664 O O . LYS A 1 210 ? -16.022 5.885 8.809 1.00 95.12 210 LYS A O 1
ATOM 1669 N N . TYR A 1 211 ? -15.381 7.395 7.276 1.00 94.00 211 TYR A N 1
ATOM 1670 C CA . TYR A 1 211 ? -15.386 6.459 6.144 1.00 94.00 211 TYR A CA 1
ATOM 1671 C C . TYR A 1 211 ? -14.322 5.368 6.286 1.00 94.00 211 TYR A C 1
ATOM 1673 O O . TYR A 1 211 ? -14.589 4.208 5.991 1.00 94.00 211 TYR A O 1
ATOM 1681 N N . ILE A 1 212 ? -13.145 5.720 6.807 1.00 96.12 212 ILE A N 1
ATOM 1682 C CA . ILE A 1 212 ? -12.059 4.769 7.071 1.00 96.12 212 ILE A CA 1
ATOM 1683 C C . ILE A 1 212 ? -12.496 3.723 8.106 1.00 96.12 212 ILE A C 1
ATOM 1685 O O . ILE A 1 212 ? -12.328 2.525 7.881 1.00 96.12 212 ILE A O 1
ATOM 1689 N N . LEU A 1 213 ? -13.104 4.158 9.217 1.00 96.81 213 LEU A N 1
ATOM 1690 C CA . LEU A 1 213 ? -13.611 3.248 10.249 1.00 96.81 213 LEU A CA 1
ATOM 1691 C C . LEU A 1 213 ? -14.782 2.404 9.748 1.00 96.81 213 LEU A C 1
ATOM 1693 O O . LEU A 1 213 ? -14.873 1.224 10.080 1.00 96.81 213 LEU A O 1
ATOM 1697 N N . GLN A 1 214 ? -15.670 2.981 8.937 1.00 94.75 214 GLN A N 1
ATOM 1698 C CA . GLN A 1 214 ? -16.778 2.236 8.348 1.00 94.75 214 GLN A CA 1
ATOM 1699 C C . GLN A 1 214 ? -16.279 1.147 7.389 1.00 94.75 214 GLN A C 1
ATOM 1701 O O . GLN A 1 214 ? -16.756 0.016 7.473 1.00 94.75 214 GLN A O 1
ATOM 1706 N N . LEU A 1 215 ? -15.298 1.453 6.532 1.00 93.62 215 LEU A N 1
ATOM 1707 C CA . LEU A 1 215 ? -14.658 0.464 5.663 1.00 93.62 215 LEU A CA 1
ATOM 1708 C C . LEU A 1 215 ? -14.027 -0.658 6.494 1.00 93.62 215 LEU A C 1
ATOM 1710 O O . LEU A 1 215 ? -14.295 -1.826 6.234 1.00 93.62 215 LEU A O 1
ATOM 1714 N N . ALA A 1 216 ? -13.258 -0.312 7.530 1.00 96.38 216 ALA A N 1
ATOM 1715 C CA . ALA A 1 216 ? -12.649 -1.291 8.427 1.00 96.38 216 ALA A CA 1
ATOM 1716 C C . ALA A 1 216 ? -13.694 -2.222 9.067 1.00 96.38 216 ALA A C 1
ATOM 1718 O O . ALA A 1 216 ? -13.554 -3.438 9.002 1.00 96.38 216 ALA A O 1
ATOM 1719 N N . LYS A 1 217 ? -14.784 -1.667 9.616 1.00 95.69 217 LYS A N 1
ATOM 1720 C CA . LYS A 1 217 ? -15.878 -2.448 10.223 1.00 95.69 217 LYS A CA 1
ATOM 1721 C C . LYS A 1 217 ? -16.604 -3.331 9.205 1.00 95.69 217 LYS A C 1
ATOM 1723 O O . LYS A 1 217 ? -16.973 -4.457 9.528 1.00 95.69 217 LYS A O 1
ATOM 1728 N N . ASN A 1 218 ? -16.815 -2.849 7.983 1.00 93.44 218 ASN A N 1
ATOM 1729 C CA . ASN A 1 218 ? -17.449 -3.633 6.923 1.00 93.44 218 ASN A CA 1
ATOM 1730 C C . ASN A 1 218 ? -16.575 -4.812 6.470 1.00 93.44 218 ASN A C 1
ATOM 1732 O O . ASN A 1 218 ? -17.110 -5.893 6.243 1.00 93.44 218 ASN A O 1
ATOM 1736 N N . VAL A 1 219 ? -15.255 -4.621 6.396 1.00 93.56 219 VAL A N 1
ATOM 1737 C CA . VAL A 1 219 ? -14.301 -5.701 6.101 1.00 93.56 219 VAL A CA 1
ATOM 1738 C C . VAL A 1 219 ? -14.291 -6.734 7.227 1.00 93.56 219 VAL A C 1
ATOM 1740 O O . VAL A 1 219 ? -14.509 -7.913 6.975 1.00 93.56 219 VAL A O 1
ATOM 1743 N N . GLU A 1 220 ? -14.139 -6.304 8.482 1.00 95.50 220 GLU A N 1
ATOM 1744 C CA . GLU A 1 220 ? -14.066 -7.233 9.623 1.00 95.50 220 GLU A CA 1
ATOM 1745 C C . GLU A 1 220 ? -15.390 -7.952 9.924 1.00 95.50 220 GLU A C 1
ATOM 1747 O O . GLU A 1 220 ? -15.387 -9.042 10.487 1.00 95.50 220 GLU A O 1
ATOM 1752 N N . SER A 1 221 ? -16.531 -7.371 9.545 1.00 94.81 221 SER A N 1
ATOM 1753 C CA . SER A 1 221 ? -17.838 -8.039 9.653 1.00 94.81 221 SER A CA 1
ATOM 1754 C C . SER A 1 221 ? -18.165 -8.954 8.470 1.00 94.81 221 SER A C 1
ATOM 1756 O O . SER A 1 221 ? -19.234 -9.561 8.467 1.00 94.81 221 SER A O 1
ATOM 1758 N N . GLY A 1 222 ? -17.295 -9.036 7.457 1.00 91.50 222 GLY A N 1
ATOM 1759 C CA . GLY A 1 222 ? -17.523 -9.836 6.251 1.00 91.50 222 GLY A CA 1
ATOM 1760 C C . GLY A 1 222 ? -18.558 -9.254 5.283 1.00 91.50 222 GLY A C 1
ATOM 1761 O O . GLY A 1 222 ? -18.893 -9.894 4.294 1.00 91.50 222 GLY A O 1
ATOM 1762 N N . ARG A 1 223 ? -19.055 -8.030 5.517 1.00 88.19 223 ARG A N 1
ATOM 1763 C CA . ARG A 1 223 ? -19.938 -7.332 4.560 1.00 88.19 223 ARG A CA 1
ATOM 1764 C C . ARG A 1 223 ? -19.221 -6.980 3.260 1.00 88.19 223 ARG A C 1
ATOM 1766 O O . ARG A 1 223 ? -19.876 -6.747 2.252 1.00 88.19 223 ARG A O 1
ATOM 1773 N N . VAL A 1 224 ? -17.894 -6.867 3.315 1.00 86.19 224 VAL A N 1
ATOM 1774 C CA . VAL A 1 224 ? -17.024 -6.547 2.183 1.00 86.19 224 VAL A CA 1
ATOM 1775 C C . VAL A 1 224 ? -15.839 -7.495 2.203 1.00 86.19 224 VAL A C 1
ATOM 1777 O O . VAL A 1 224 ? -14.996 -7.408 3.096 1.00 86.19 224 VAL A O 1
ATOM 1780 N N . SER A 1 225 ? -15.741 -8.356 1.196 1.00 87.50 225 SER A N 1
ATOM 1781 C CA . SER A 1 225 ? -14.600 -9.252 1.032 1.00 87.50 225 SER A CA 1
ATOM 1782 C C . SER A 1 225 ? -13.613 -8.666 0.026 1.00 87.50 225 SER A C 1
ATOM 1784 O O . SER A 1 225 ? -13.722 -8.858 -1.181 1.00 87.50 225 SER A O 1
ATOM 1786 N N . LEU A 1 226 ? -12.625 -7.911 0.522 1.00 85.50 226 LEU A N 1
ATOM 1787 C CA . LEU A 1 226 ? -11.591 -7.330 -0.345 1.00 85.50 226 LEU A CA 1
ATOM 1788 C C . LEU A 1 226 ? -10.770 -8.419 -1.051 1.00 85.50 226 LEU A C 1
ATOM 1790 O O . LEU A 1 226 ? -10.391 -8.250 -2.206 1.00 85.50 226 LEU A O 1
ATOM 1794 N N . GLN A 1 227 ? -10.515 -9.541 -0.375 1.00 83.31 227 GLN A N 1
ATOM 1795 C CA . GLN A 1 227 ? -9.789 -10.663 -0.964 1.00 83.31 227 GLN A CA 1
ATOM 1796 C C . GLN A 1 227 ? -10.547 -11.258 -2.158 1.00 83.31 227 GLN A C 1
ATOM 1798 O O . GLN A 1 227 ? -9.945 -11.459 -3.210 1.00 83.31 227 GLN A O 1
ATOM 1803 N N . GLU A 1 228 ? -11.859 -11.474 -2.036 1.00 83.19 228 GLU A N 1
ATOM 1804 C CA . GLU A 1 228 ? -12.679 -11.961 -3.153 1.00 83.19 228 GLU A CA 1
ATOM 1805 C C . GLU A 1 228 ? -12.682 -10.983 -4.330 1.00 83.19 228 GLU A C 1
ATOM 1807 O O . GLU A 1 228 ? -12.621 -11.420 -5.481 1.00 83.19 228 GLU A O 1
ATOM 1812 N N . MET A 1 229 ? -12.677 -9.670 -4.069 1.00 79.69 229 MET A N 1
ATOM 1813 C CA . MET A 1 229 ? -12.520 -8.667 -5.128 1.00 79.69 229 MET A CA 1
ATOM 1814 C C . MET A 1 229 ? -11.174 -8.818 -5.852 1.00 79.69 229 MET A C 1
ATOM 1816 O O . MET A 1 229 ? -11.139 -8.784 -7.081 1.00 79.69 229 MET A O 1
ATOM 1820 N N . GLU A 1 230 ? -10.069 -9.035 -5.125 1.00 81.81 230 GLU A N 1
ATOM 1821 C CA . GLU A 1 230 ? -8.746 -9.265 -5.735 1.00 81.81 230 GLU A CA 1
ATOM 1822 C C . GLU A 1 230 ? -8.723 -10.530 -6.571 1.00 81.81 230 GLU A C 1
ATOM 1824 O O . GLU A 1 230 ? -8.240 -10.518 -7.700 1.00 81.81 230 GLU A O 1
ATOM 1829 N N . GLU A 1 231 ? -9.269 -11.616 -6.040 1.00 82.00 231 GLU A N 1
ATOM 1830 C CA . GLU A 1 231 ? -9.344 -12.891 -6.741 1.00 82.00 231 GLU A CA 1
ATOM 1831 C C . GLU A 1 231 ? -10.223 -12.805 -7.991 1.00 82.00 231 GLU A C 1
ATOM 1833 O O . GLU A 1 231 ? -9.850 -13.350 -9.031 1.00 82.00 231 GLU A O 1
ATOM 1838 N N . THR A 1 232 ? -11.342 -12.084 -7.919 1.00 78.31 232 THR A N 1
ATOM 1839 C CA . THR A 1 232 ? -12.231 -11.835 -9.063 1.00 78.31 232 THR A CA 1
ATOM 1840 C C . THR A 1 232 ? -11.501 -11.039 -10.136 1.00 78.31 232 THR A C 1
ATOM 1842 O O . THR A 1 232 ? -11.424 -11.492 -11.273 1.00 78.31 232 THR A O 1
ATOM 1845 N N . MET A 1 233 ? -10.847 -9.933 -9.771 1.00 73.31 233 MET A N 1
ATOM 1846 C CA . MET A 1 233 ? -10.033 -9.147 -10.708 1.00 73.31 233 MET A CA 1
ATOM 1847 C C . MET A 1 233 ? -8.835 -9.922 -11.249 1.00 73.31 233 MET A C 1
ATOM 1849 O O . MET A 1 233 ? -8.333 -9.600 -12.327 1.00 73.31 233 MET A O 1
ATOM 1853 N N . ASN A 1 234 ? -8.343 -10.919 -10.509 1.00 74.38 234 ASN A N 1
ATOM 1854 C CA . ASN A 1 234 ? -7.267 -11.792 -10.957 1.00 74.38 234 ASN A CA 1
ATOM 1855 C C . ASN A 1 234 ? -7.715 -12.841 -11.973 1.00 74.38 234 ASN A C 1
ATOM 1857 O O . ASN A 1 234 ? -6.910 -13.207 -12.832 1.00 74.38 234 ASN A O 1
ATOM 1861 N N . LYS A 1 235 ? -8.968 -13.294 -11.895 1.00 74.56 235 LYS A N 1
ATOM 1862 C CA . LYS A 1 235 ? -9.558 -14.277 -12.814 1.00 74.56 235 LYS A CA 1
ATOM 1863 C C . LYS A 1 235 ? -10.184 -13.613 -14.043 1.00 74.56 235 LYS A C 1
ATOM 1865 O O . LYS A 1 235 ? -9.914 -14.045 -15.155 1.00 74.56 235 LYS A O 1
ATOM 1870 N N . GLU A 1 236 ? -10.946 -12.540 -13.838 1.00 69.19 236 GLU A N 1
ATOM 1871 C CA . GLU A 1 236 ? -11.772 -11.865 -14.848 1.00 69.19 236 GLU A CA 1
ATOM 1872 C C . GLU A 1 236 ? -11.425 -10.356 -14.925 1.00 69.19 236 GLU A C 1
ATOM 1874 O O . GLU A 1 236 ? -12.187 -9.503 -14.470 1.00 69.19 236 GLU A O 1
ATOM 1879 N N . PRO A 1 237 ? -10.256 -9.979 -15.485 1.00 59.56 237 PRO A N 1
ATOM 1880 C CA . PRO A 1 237 ? -9.731 -8.603 -15.470 1.00 59.56 237 PRO A CA 1
ATOM 1881 C C . PRO A 1 237 ? -10.607 -7.528 -16.125 1.00 59.56 237 PRO A C 1
ATOM 1883 O O . PRO A 1 237 ? -10.384 -6.339 -15.886 1.00 59.56 237 PRO A O 1
ATOM 1886 N N . TYR A 1 238 ? -11.553 -7.925 -16.977 1.00 61.06 238 TYR A N 1
ATOM 1887 C CA . TYR A 1 238 ? -12.431 -7.012 -17.709 1.00 61.06 238 TYR A CA 1
ATOM 1888 C C . TYR A 1 238 ? -13.784 -6.796 -17.021 1.00 61.06 238 TYR A C 1
ATOM 1890 O O . TYR A 1 238 ? -14.540 -5.934 -17.460 1.00 61.06 238 TYR A O 1
ATOM 1898 N N . ASP A 1 239 ? -14.069 -7.502 -15.920 1.00 66.69 239 ASP A N 1
ATOM 1899 C CA . ASP A 1 239 ? -15.282 -7.305 -15.115 1.00 66.69 239 ASP A CA 1
ATOM 1900 C C . ASP A 1 239 ? -15.061 -6.250 -14.016 1.00 66.69 239 ASP A C 1
ATOM 1902 O O . ASP A 1 239 ? -15.284 -6.454 -12.820 1.00 66.69 239 ASP A O 1
ATOM 1906 N N . TYR A 1 240 ? -14.575 -5.077 -14.432 1.00 65.94 240 TYR A N 1
ATOM 1907 C CA . TYR A 1 240 ? -14.438 -3.929 -13.535 1.00 65.94 240 TYR A CA 1
ATOM 1908 C C . TYR A 1 240 ? -15.802 -3.413 -13.062 1.00 65.94 240 TYR A C 1
ATOM 1910 O O . TYR A 1 240 ? -15.865 -2.736 -12.040 1.00 65.94 240 TYR A O 1
ATOM 1918 N N . GLU A 1 241 ? -16.877 -3.722 -13.791 1.00 67.56 241 GLU A N 1
ATOM 1919 C CA . GLU A 1 241 ? -18.238 -3.297 -13.475 1.00 67.56 241 GLU A CA 1
ATOM 1920 C C . GLU A 1 241 ? -18.747 -3.979 -12.204 1.00 67.56 241 GLU A C 1
ATOM 1922 O O . GLU A 1 241 ? -19.299 -3.311 -11.333 1.00 67.56 241 GLU A O 1
ATOM 1927 N N . ARG A 1 242 ? -18.478 -5.277 -12.024 1.00 70.50 242 ARG A N 1
ATOM 1928 C CA . ARG A 1 242 ? -18.829 -5.984 -10.788 1.00 70.50 242 ARG A CA 1
ATOM 1929 C C . ARG A 1 242 ? -18.117 -5.412 -9.563 1.00 70.50 242 ARG A C 1
ATOM 1931 O O . ARG A 1 242 ? -18.762 -5.109 -8.562 1.00 70.50 242 ARG A O 1
ATOM 1938 N N . VAL A 1 243 ? -16.803 -5.190 -9.646 1.00 68.94 243 VAL A N 1
ATOM 1939 C CA . VAL A 1 243 ? -16.045 -4.572 -8.539 1.00 68.94 243 VAL A CA 1
ATOM 1940 C C . VAL A 1 243 ? -16.495 -3.132 -8.303 1.00 68.94 243 VAL A C 1
ATOM 1942 O O . VAL A 1 243 ? -16.592 -2.680 -7.164 1.00 68.94 243 VAL A O 1
ATOM 1945 N N . TYR A 1 244 ? -16.817 -2.404 -9.370 1.00 69.50 244 TYR A N 1
ATOM 1946 C CA . TYR A 1 244 ? -17.371 -1.062 -9.277 1.00 69.50 244 TYR A CA 1
ATOM 1947 C C . TYR A 1 244 ? -18.718 -1.044 -8.538 1.00 69.50 244 TYR A C 1
ATOM 1949 O O . TYR A 1 244 ? -18.914 -0.196 -7.663 1.00 69.50 244 TYR A O 1
ATOM 1957 N N . GLN A 1 245 ? -19.621 -1.978 -8.851 1.00 72.00 245 GLN A N 1
ATOM 1958 C CA . GLN A 1 245 ? -20.912 -2.126 -8.179 1.00 72.00 245 GLN A CA 1
ATOM 1959 C C . GLN A 1 245 ? -20.718 -2.406 -6.689 1.00 72.00 245 GLN A C 1
ATOM 1961 O O . GLN A 1 245 ? -21.269 -1.680 -5.861 1.00 72.00 245 GLN A O 1
ATOM 1966 N N . GLU A 1 246 ? -19.857 -3.359 -6.332 1.00 71.88 246 GLU A N 1
ATOM 1967 C CA . GLU A 1 246 ? -19.564 -3.671 -4.929 1.00 71.88 246 GLU A CA 1
ATOM 1968 C C . GLU A 1 246 ? -18.990 -2.461 -4.167 1.00 71.88 246 GLU A C 1
ATOM 1970 O O . GLU A 1 246 ? -19.420 -2.175 -3.047 1.00 71.88 246 GLU A O 1
ATOM 1975 N N . LEU A 1 247 ? -18.088 -1.688 -4.787 1.00 70.94 247 LEU A N 1
ATOM 1976 C CA . LEU A 1 247 ? -17.547 -0.460 -4.191 1.00 70.94 247 LEU A CA 1
ATOM 1977 C C . LEU A 1 247 ? -18.596 0.653 -4.071 1.00 70.94 247 LEU A C 1
ATOM 1979 O O . LEU A 1 247 ? -18.573 1.402 -3.097 1.00 70.94 247 LEU A O 1
ATOM 1983 N N . SER A 1 248 ? -19.533 0.763 -5.017 1.00 71.75 248 SER A N 1
ATOM 1984 C CA . SER A 1 248 ? -20.585 1.794 -5.005 1.00 71.75 248 SER A CA 1
ATOM 1985 C C . SER A 1 248 ? -21.537 1.686 -3.810 1.00 71.75 248 SER A C 1
ATOM 1987 O O . SER A 1 248 ? -22.129 2.682 -3.395 1.00 71.75 248 SER A O 1
ATOM 1989 N N . HIS A 1 249 ? -21.633 0.500 -3.204 1.00 74.06 249 HIS A N 1
ATOM 1990 C CA . HIS A 1 249 ? -22.400 0.275 -1.981 1.00 74.06 249 HIS A CA 1
ATOM 1991 C C . HIS A 1 249 ? -21.661 0.725 -0.708 1.00 74.06 249 HIS A C 1
ATOM 1993 O O . HIS A 1 249 ? -22.228 0.679 0.388 1.00 74.06 249 HIS A O 1
ATOM 1999 N N . LEU A 1 250 ? -20.406 1.181 -0.816 1.00 70.44 250 LEU A N 1
ATOM 2000 C CA . LEU A 1 250 ? -19.607 1.639 0.316 1.00 70.44 250 LEU A CA 1
ATOM 2001 C C . LEU A 1 250 ? -19.711 3.152 0.499 1.00 70.44 250 LEU A C 1
ATOM 2003 O O . LEU A 1 250 ? -19.389 3.957 -0.371 1.00 70.44 250 LEU A O 1
ATOM 2007 N N . ASN A 1 251 ? -20.091 3.569 1.704 1.00 67.38 251 ASN A N 1
ATOM 2008 C CA . ASN A 1 251 ? -20.067 4.982 2.064 1.00 67.38 251 ASN A CA 1
ATOM 2009 C C . ASN A 1 251 ? -18.640 5.542 1.956 1.00 67.38 251 ASN A C 1
ATOM 2011 O O . ASN A 1 251 ? -17.700 5.003 2.539 1.00 67.38 251 ASN A O 1
ATOM 2015 N N . GLY A 1 252 ? -18.499 6.660 1.243 1.00 59.09 252 GLY A N 1
ATOM 2016 C CA . GLY A 1 252 ? -17.207 7.271 0.925 1.00 59.09 252 GLY A CA 1
ATOM 2017 C C . GLY A 1 252 ? -16.696 6.928 -0.477 1.00 59.09 252 GLY A C 1
ATOM 2018 O O . GLY A 1 252 ? -15.842 7.650 -0.980 1.00 59.09 252 GLY A O 1
ATOM 2019 N N . PHE A 1 253 ? -17.272 5.919 -1.139 1.00 61.62 253 PHE A N 1
ATOM 2020 C CA . PHE A 1 253 ? -16.920 5.450 -2.480 1.00 61.62 253 PHE A CA 1
ATOM 2021 C C . PHE A 1 253 ? -17.931 5.932 -3.530 1.00 61.62 253 PHE A C 1
ATOM 2023 O O . PHE A 1 253 ? -18.816 5.215 -3.983 1.00 61.62 253 PHE A O 1
ATOM 2030 N N . GLY A 1 254 ? -17.813 7.211 -3.902 1.00 58.38 254 GLY A N 1
ATOM 2031 C CA . GLY A 1 254 ? -18.569 7.785 -5.022 1.00 58.38 254 GLY A CA 1
ATOM 2032 C C . GLY A 1 254 ? -17.969 7.436 -6.391 1.00 58.38 254 GLY A C 1
ATOM 2033 O O . GLY A 1 254 ? -16.853 6.924 -6.476 1.00 58.38 254 GLY A O 1
ATOM 2034 N N . LEU A 1 255 ? -18.663 7.812 -7.476 1.00 55.66 255 LEU A N 1
ATOM 2035 C CA . LEU A 1 255 ? -18.265 7.578 -8.880 1.00 55.66 255 LEU A CA 1
ATOM 2036 C C . LEU A 1 255 ? -16.769 7.821 -9.166 1.00 55.66 255 LEU A C 1
ATOM 2038 O O . LEU A 1 255 ? -16.125 7.017 -9.841 1.00 55.66 255 LEU A O 1
ATOM 2042 N N . TRP A 1 256 ? -16.216 8.910 -8.627 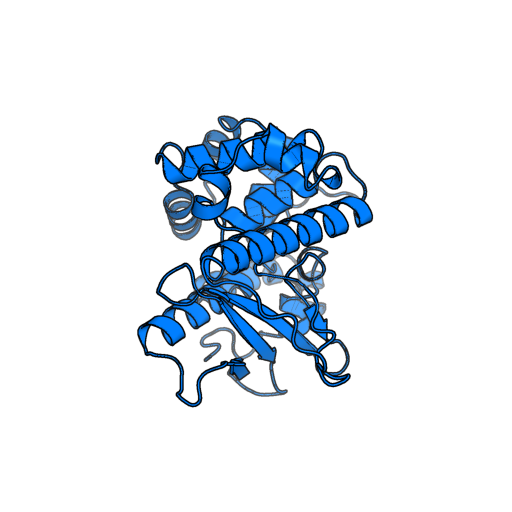1.00 50.97 256 TRP A N 1
ATOM 2043 C CA . TRP A 1 256 ? -14.805 9.281 -8.774 1.00 50.97 256 TRP A CA 1
ATOM 2044 C C . TRP A 1 256 ? -13.846 8.400 -7.965 1.00 50.97 256 TRP A C 1
ATOM 2046 O O . TRP A 1 256 ? -12.801 8.003 -8.482 1.00 50.97 256 TRP A O 1
ATOM 2056 N N . LEU A 1 257 ? -14.191 8.066 -6.717 1.00 52.72 257 LEU A N 1
ATOM 2057 C CA . LEU A 1 257 ? -13.338 7.230 -5.871 1.00 52.72 257 LEU A CA 1
ATOM 2058 C C . LEU A 1 257 ? -13.321 5.781 -6.367 1.00 52.72 257 LEU A C 1
ATOM 2060 O O . LEU A 1 257 ? -12.278 5.138 -6.297 1.00 52.72 257 LEU A O 1
ATOM 2064 N N . ASN A 1 258 ? -14.424 5.293 -6.935 1.00 55.22 258 ASN A N 1
ATOM 2065 C CA . ASN A 1 258 ? -14.481 3.964 -7.543 1.00 55.22 258 ASN A CA 1
ATOM 2066 C C . ASN A 1 258 ? -13.544 3.860 -8.739 1.00 55.22 258 ASN A C 1
ATOM 2068 O O . ASN A 1 258 ? -12.785 2.906 -8.827 1.00 55.22 258 ASN A O 1
ATOM 2072 N N . ARG A 1 259 ? -13.520 4.870 -9.616 1.00 55.78 259 ARG A N 1
ATOM 2073 C CA . ARG A 1 259 ? -12.590 4.899 -10.754 1.00 55.78 259 ARG A CA 1
ATOM 2074 C C . ARG A 1 259 ? -11.135 4.976 -10.304 1.00 55.78 259 ARG A C 1
ATOM 2076 O O . ARG A 1 259 ? -10.303 4.284 -10.870 1.00 55.78 259 ARG A O 1
ATOM 2083 N N . ILE A 1 260 ? -10.820 5.782 -9.290 1.00 56.91 260 ILE A N 1
ATOM 2084 C CA . ILE A 1 260 ? -9.465 5.860 -8.719 1.00 56.91 260 ILE A CA 1
ATOM 2085 C C . ILE A 1 260 ? -9.089 4.515 -8.096 1.00 56.91 260 ILE A C 1
ATOM 2087 O O . ILE A 1 260 ? -8.077 3.943 -8.472 1.00 56.91 260 ILE A O 1
ATOM 2091 N N . THR A 1 261 ? -9.922 3.971 -7.212 1.00 55.03 261 THR A N 1
ATOM 2092 C CA . THR A 1 261 ? -9.652 2.695 -6.541 1.00 55.03 261 THR A CA 1
ATOM 2093 C C . THR A 1 261 ? -9.481 1.600 -7.590 1.00 55.03 261 THR A C 1
ATOM 2095 O O . THR A 1 261 ? -8.396 1.066 -7.733 1.00 55.03 261 THR A O 1
ATOM 2098 N N . VAL A 1 262 ? -10.456 1.382 -8.470 1.00 56.53 262 VAL A N 1
ATOM 2099 C CA . VAL A 1 262 ? -10.345 0.396 -9.555 1.00 56.53 262 VAL A CA 1
ATOM 2100 C C . VAL A 1 262 ? -9.096 0.599 -10.417 1.00 56.53 262 VAL A C 1
ATOM 2102 O O . VAL A 1 262 ? -8.388 -0.372 -10.671 1.00 56.53 262 VAL A O 1
ATOM 2105 N N . ASN A 1 263 ? -8.733 1.832 -10.778 1.00 57.59 263 ASN A N 1
ATOM 2106 C CA . ASN A 1 263 ? -7.553 2.066 -11.613 1.00 57.59 263 ASN A CA 1
ATOM 2107 C C . ASN A 1 263 ? -6.205 1.914 -10.891 1.00 57.59 263 ASN A C 1
ATOM 2109 O O . ASN A 1 263 ? -5.240 1.446 -11.490 1.00 57.59 263 ASN A O 1
ATOM 2113 N N . PHE A 1 264 ? -6.108 2.303 -9.620 1.00 55.38 264 PHE A N 1
ATOM 2114 C CA . PHE A 1 264 ? -4.853 2.235 -8.863 1.00 55.38 264 PHE A CA 1
ATOM 2115 C C . PHE A 1 264 ? -4.669 0.888 -8.156 1.00 55.38 264 PHE A C 1
ATOM 2117 O O . PHE A 1 264 ? -3.539 0.428 -7.992 1.00 55.38 264 PHE A O 1
ATOM 2124 N N . THR A 1 265 ? -5.762 0.225 -7.778 1.00 54.31 265 THR A N 1
ATOM 2125 C CA . THR A 1 265 ? -5.733 -1.011 -6.986 1.00 54.31 265 THR A CA 1
ATOM 2126 C C . THR A 1 265 ? -5.919 -2.257 -7.844 1.00 54.31 265 THR A C 1
ATOM 2128 O O . THR A 1 265 ? -5.295 -3.281 -7.553 1.00 54.31 265 THR A O 1
ATOM 2131 N N . TRP A 1 266 ? -6.713 -2.174 -8.922 1.00 51.75 266 TRP A N 1
ATOM 2132 C CA . TRP A 1 266 ? -7.262 -3.360 -9.588 1.00 51.75 266 TRP A CA 1
ATOM 2133 C C . TRP A 1 266 ? -6.959 -3.502 -11.086 1.00 51.75 266 TRP A C 1
ATOM 2135 O O . TRP A 1 266 ? -6.756 -4.628 -11.534 1.00 51.75 266 TRP A O 1
ATOM 2145 N N . THR A 1 267 ? -6.862 -2.426 -11.871 1.00 44.00 267 THR A N 1
ATOM 2146 C CA . THR A 1 267 ? -6.583 -2.532 -13.317 1.00 44.00 267 THR A CA 1
ATOM 2147 C C . THR A 1 267 ? -5.090 -2.392 -13.628 1.00 44.00 267 THR A C 1
ATOM 2149 O O . THR A 1 267 ? -4.315 -1.805 -12.871 1.00 44.00 267 THR A O 1
ATOM 2152 N N . ALA A 1 268 ? -4.651 -3.009 -14.728 1.00 39.62 268 ALA A N 1
ATOM 2153 C CA . ALA A 1 268 ? -3.307 -2.854 -15.300 1.00 39.62 268 ALA A CA 1
ATOM 2154 C C . ALA A 1 268 ? -3.224 -1.698 -16.320 1.00 39.62 268 ALA A C 1
ATOM 2156 O O . ALA A 1 268 ? -2.148 -1.385 -16.827 1.00 39.62 268 ALA A O 1
ATOM 2157 N N . PHE A 1 269 ? -4.355 -1.051 -16.612 1.00 37.53 269 PHE A N 1
ATOM 2158 C CA . PHE A 1 269 ? -4.490 -0.058 -17.668 1.00 37.53 269 PHE A CA 1
ATOM 2159 C C . PHE A 1 269 ? -4.974 1.274 -17.085 1.00 37.53 269 PHE A C 1
ATOM 2161 O O . PHE A 1 269 ? -6.135 1.373 -16.685 1.00 37.53 269 PHE A O 1
ATOM 2168 N N . PRO A 1 270 ? -4.146 2.333 -17.076 1.00 36.41 270 PRO A N 1
ATOM 2169 C CA . PRO A 1 270 ? -4.686 3.681 -17.007 1.00 36.41 270 PRO A CA 1
ATOM 2170 C C . PRO A 1 270 ? -5.434 3.927 -18.327 1.00 36.41 270 PRO A C 1
ATOM 2172 O O . PRO A 1 270 ? -4.816 3.990 -19.390 1.00 36.41 270 PRO A O 1
ATOM 2175 N N . PHE A 1 271 ? -6.766 3.968 -18.295 1.00 40.00 271 PHE A N 1
ATOM 2176 C CA . PHE A 1 271 ? -7.573 4.138 -19.506 1.00 40.00 271 PHE A CA 1
ATOM 2177 C C . PHE A 1 271 ? -7.305 5.468 -20.230 1.00 40.00 271 PHE A C 1
ATOM 2179 O O . PHE A 1 271 ? -6.959 6.484 -19.628 1.00 40.00 271 PHE A O 1
ATOM 2186 N N . GLN A 1 272 ? -7.560 5.413 -21.539 1.00 32.81 272 GLN A N 1
ATOM 2187 C CA . GLN A 1 272 ? -7.528 6.423 -22.607 1.00 32.81 272 GLN A CA 1
ATOM 2188 C C . GLN A 1 272 ? -8.274 7.760 -22.376 1.00 32.81 272 GLN A C 1
ATOM 2190 O O . GLN A 1 272 ? -8.562 8.447 -23.348 1.00 32.81 272 GLN A O 1
ATOM 2195 N N . GLN A 1 273 ? -8.598 8.183 -21.156 1.00 29.34 273 GLN A N 1
ATOM 2196 C CA . GLN A 1 273 ? -9.342 9.435 -20.931 1.00 29.34 273 GLN A CA 1
ATOM 2197 C C . GLN A 1 273 ? -8.854 10.188 -19.694 1.00 29.34 273 GLN A C 1
ATOM 2199 O O . GLN A 1 273 ? -9.602 10.464 -18.760 1.00 29.34 273 GLN A O 1
ATOM 2204 N N . ILE A 1 274 ? -7.574 10.543 -19.705 1.00 27.17 274 ILE A N 1
ATOM 2205 C CA . ILE A 1 274 ? -7.118 11.769 -19.056 1.00 27.17 274 ILE A CA 1
ATOM 2206 C C . ILE A 1 274 ? -6.475 12.572 -20.182 1.00 27.17 274 ILE A C 1
ATOM 2208 O O . ILE A 1 274 ? -5.298 12.390 -20.489 1.00 27.17 274 ILE A O 1
ATOM 2212 N N . GLU A 1 275 ? -7.287 13.369 -20.877 1.00 26.09 275 GLU A N 1
ATOM 2213 C CA . GLU A 1 275 ? -6.739 14.492 -21.633 1.00 26.09 275 GLU A CA 1
ATOM 2214 C C . GLU A 1 275 ? -6.033 15.400 -20.620 1.00 26.09 275 GLU A C 1
ATOM 2216 O O . GLU A 1 275 ? -6.591 15.725 -19.568 1.00 26.09 275 GLU A O 1
ATOM 2221 N N . LEU A 1 276 ? -4.759 15.677 -20.903 1.00 33.94 276 LEU A N 1
ATOM 2222 C CA . LEU A 1 276 ? -3.959 16.683 -20.210 1.00 33.94 276 LEU A CA 1
ATOM 2223 C C . LEU A 1 276 ? -4.496 18.080 -20.517 1.00 33.94 276 LEU A C 1
ATOM 2225 O O . LEU A 1 276 ? -4.847 18.306 -21.696 1.00 33.94 276 LEU A O 1
#

pLDDT: mean 82.09, std 18.61, range [26.09, 98.06]

Radius of gyration: 19.35 Å; chains: 1; bounding box: 45×39×62 Å